Protein AF-A0A820XAY0-F1 (afdb_monomer)

Sequence (289 aa):
MLGITRYRLLPNTFCLFRRFTSSRSHTQLPGEDSNLRGDGAIRRTAPYGSTIEQTYAGVLSFLRRNYTRNLNRVDVAVTGIPLDLATTYRPGTRFGPKGIREASVQLSELKSYPGGIDLFDDLSVVDYGDCWFDMSQPKTIPGAIEDHAKKIIKRNAFLLSLGGDHYVTYPLLKAHAAVHGKPLSLIQFDAHCDTWPDAHPDSLNHGSMIYYAINEGLIDPETSIQVGIRTHNDNFMGVKILDADWIHRHKTQNIVDEIKNRVGDNPTYLTFDIDCLDPAFAPGTGTPV

Structure (mmCIF, N/CA/C/O backbone):
data_AF-A0A820XAY0-F1
#
_entry.id   AF-A0A820XAY0-F1
#
loop_
_atom_site.group_PDB
_atom_site.id
_atom_site.type_symbol
_atom_site.label_atom_id
_atom_site.label_alt_id
_atom_site.label_comp_id
_atom_site.label_asym_id
_atom_site.label_entity_id
_atom_site.label_seq_id
_atom_site.pdbx_PDB_ins_code
_atom_site.Cartn_x
_atom_site.Cartn_y
_atom_site.Cartn_z
_atom_site.occupancy
_atom_site.B_iso_or_equiv
_atom_site.auth_seq_id
_atom_site.auth_comp_id
_atom_site.auth_asym_id
_atom_site.auth_atom_id
_atom_site.pdbx_PDB_model_num
ATOM 1 N N . MET A 1 1 ? -33.941 6.619 -43.690 1.00 26.72 1 MET A N 1
ATOM 2 C CA . MET A 1 1 ? -34.302 5.204 -43.900 1.00 26.72 1 MET A CA 1
ATOM 3 C C . MET A 1 1 ? -33.107 4.380 -43.441 1.00 26.72 1 MET A C 1
ATOM 5 O O . MET A 1 1 ? -32.087 4.500 -44.091 1.00 26.72 1 MET A O 1
ATOM 9 N N . LEU A 1 2 ? -33.247 3.659 -42.311 1.00 23.88 2 LEU A N 1
ATOM 10 C CA . LEU A 1 2 ? -32.371 2.590 -41.768 1.00 23.88 2 LEU A CA 1
ATOM 11 C C . LEU A 1 2 ? -30.885 2.957 -41.491 1.00 23.88 2 LEU A C 1
ATOM 13 O O . LEU A 1 2 ? -30.216 3.536 -42.323 1.00 23.88 2 LEU A O 1
ATOM 17 N N . GLY A 1 3 ? -30.262 2.644 -40.356 1.00 21.97 3 GLY A N 1
ATOM 18 C CA . GLY A 1 3 ? -30.656 1.816 -39.229 1.00 21.97 3 GLY A CA 1
ATOM 19 C C . GLY A 1 3 ? -29.638 1.953 -38.089 1.00 21.97 3 GLY A C 1
ATOM 20 O O . GLY A 1 3 ? -28.479 2.304 -38.282 1.00 21.97 3 GLY A O 1
ATOM 21 N N . ILE A 1 4 ? -30.144 1.715 -36.887 1.00 27.08 4 ILE A N 1
ATOM 22 C CA . ILE A 1 4 ? -29.450 1.675 -35.604 1.00 27.08 4 ILE A CA 1
ATOM 23 C C . ILE A 1 4 ? -28.454 0.508 -35.580 1.00 27.08 4 ILE A C 1
ATOM 25 O O . ILE A 1 4 ? -28.860 -0.621 -35.840 1.00 27.08 4 ILE A O 1
ATOM 29 N N . THR A 1 5 ? -27.229 0.746 -35.100 1.00 22.94 5 THR A N 1
ATOM 30 C CA . THR A 1 5 ? -26.428 -0.305 -34.452 1.00 22.94 5 THR A CA 1
ATOM 31 C C . THR A 1 5 ? -26.076 0.153 -33.041 1.00 22.94 5 THR A C 1
ATOM 33 O O . THR A 1 5 ? -25.163 0.943 -32.817 1.00 22.94 5 THR A O 1
ATOM 36 N N . ARG A 1 6 ? -26.877 -0.322 -32.080 1.00 24.05 6 ARG A N 1
ATOM 37 C CA . ARG A 1 6 ? -26.593 -0.280 -30.643 1.00 24.05 6 ARG A CA 1
ATOM 38 C C . ARG A 1 6 ? -25.354 -1.131 -30.369 1.00 24.05 6 ARG A C 1
ATOM 40 O O . ARG A 1 6 ? -25.375 -2.315 -30.689 1.00 24.05 6 ARG A O 1
ATOM 47 N N . TYR A 1 7 ? -24.372 -0.585 -29.659 1.00 25.78 7 TYR A N 1
ATOM 48 C CA . TYR A 1 7 ? -23.470 -1.405 -28.853 1.00 25.78 7 TYR A CA 1
ATOM 49 C C . TYR A 1 7 ? -23.874 -1.285 -27.387 1.00 25.78 7 TYR A C 1
ATOM 51 O O . TYR A 1 7 ? -23.772 -0.238 -26.752 1.00 25.78 7 TYR A O 1
ATOM 59 N N . ARG A 1 8 ? -24.435 -2.393 -26.905 1.00 23.08 8 ARG A N 1
ATOM 60 C CA . ARG A 1 8 ? -24.826 -2.679 -25.531 1.00 23.08 8 ARG A CA 1
ATOM 61 C C . ARG A 1 8 ? -23.581 -3.239 -24.840 1.00 23.08 8 ARG A C 1
ATOM 63 O O . ARG A 1 8 ? -23.154 -4.333 -25.187 1.00 23.08 8 ARG A O 1
ATOM 70 N N . LEU A 1 9 ? -23.012 -2.501 -23.892 1.00 25.86 9 LEU A N 1
ATOM 71 C CA . LEU A 1 9 ? -22.109 -3.060 -22.884 1.00 25.86 9 LEU A CA 1
ATOM 72 C C . LEU A 1 9 ? -22.882 -3.149 -21.562 1.00 25.86 9 LEU A C 1
ATOM 74 O O . LEU A 1 9 ? -23.697 -2.286 -21.243 1.00 25.86 9 LEU A O 1
ATOM 78 N N . LEU A 1 10 ? -22.707 -4.285 -20.898 1.00 24.81 10 LEU A N 1
ATOM 79 C CA . LEU A 1 10 ? -23.521 -4.834 -19.816 1.00 24.81 10 LEU A CA 1
ATOM 80 C C . LEU A 1 10 ? -23.461 -3.993 -18.521 1.00 24.81 10 LEU A C 1
ATOM 82 O O . LEU A 1 10 ? -22.445 -3.350 -18.261 1.00 24.81 10 LEU A O 1
ATOM 86 N N . PRO A 1 11 ? -24.500 -4.044 -17.663 1.00 23.16 11 PRO A N 1
ATOM 87 C CA . PRO A 1 11 ? -24.393 -3.605 -16.277 1.00 23.16 11 PRO A CA 1
ATOM 88 C C . PRO A 1 11 ? -23.594 -4.677 -15.531 1.00 23.16 11 PRO A C 1
ATOM 90 O O . PRO A 1 11 ? -24.136 -5.748 -15.294 1.00 23.16 11 PRO A O 1
ATOM 93 N N . ASN A 1 12 ? -22.290 -4.452 -15.329 1.00 25.23 12 ASN A N 1
ATOM 94 C CA . ASN A 1 12 ? -21.377 -5.128 -14.384 1.00 25.23 12 ASN A CA 1
ATOM 95 C C . ASN A 1 12 ? -19.933 -5.011 -14.899 1.00 25.23 12 ASN A C 1
ATOM 97 O O . ASN A 1 12 ? -19.358 -5.957 -15.436 1.00 25.23 12 ASN A O 1
ATOM 101 N N . THR A 1 13 ? -19.316 -3.838 -14.756 1.00 23.02 13 THR A N 1
ATOM 102 C CA . THR A 1 13 ? -17.852 -3.700 -14.833 1.00 23.02 13 THR A CA 1
ATOM 103 C C . THR A 1 13 ? -17.443 -2.467 -14.036 1.00 23.02 13 THR A C 1
ATOM 105 O O . THR A 1 13 ? -17.321 -1.371 -14.567 1.00 23.02 13 THR A O 1
ATOM 108 N N . PHE A 1 14 ? -17.277 -2.646 -12.728 1.00 27.53 14 PHE A N 1
ATOM 109 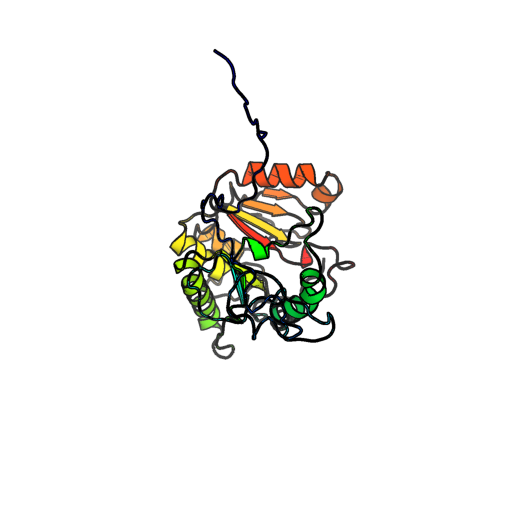C CA . PHE A 1 14 ? -16.545 -1.697 -11.899 1.00 27.53 14 PHE A CA 1
ATOM 110 C C . PHE A 1 14 ? -15.118 -2.211 -11.778 1.00 27.53 14 PHE A C 1
ATOM 112 O O . PHE A 1 14 ? -14.834 -3.150 -11.036 1.00 27.53 14 PHE A O 1
ATOM 119 N N . CYS A 1 15 ? -14.260 -1.627 -12.603 1.00 24.47 15 CYS A N 1
ATOM 120 C CA . CYS A 1 15 ? -12.837 -1.530 -12.370 1.00 24.47 15 CYS A CA 1
ATOM 121 C C . CYS A 1 15 ? -12.653 -0.063 -11.992 1.00 24.47 15 CYS A C 1
ATOM 123 O O . CYS A 1 15 ? -12.856 0.802 -12.842 1.00 24.47 15 CYS A O 1
ATOM 125 N N . LEU A 1 16 ? -12.377 0.235 -10.722 1.00 27.77 16 LEU A N 1
ATOM 126 C CA . LEU A 1 16 ? -12.161 1.604 -10.252 1.00 27.77 16 LEU A CA 1
ATOM 127 C C . LEU A 1 16 ? -10.746 2.069 -10.640 1.00 27.77 16 LEU A C 1
ATOM 129 O O . LEU A 1 16 ? -9.994 2.601 -9.839 1.00 27.77 16 LEU A O 1
ATOM 133 N N . PHE A 1 17 ? -10.388 1.892 -11.910 1.00 30.05 17 PHE A N 1
ATOM 134 C CA . PHE A 1 17 ? -9.690 2.962 -12.588 1.00 30.05 17 PHE A CA 1
ATOM 135 C C . PHE A 1 17 ? -10.758 4.018 -12.822 1.00 30.05 17 PHE A C 1
ATOM 137 O O . PHE A 1 17 ? -11.822 3.718 -13.369 1.00 30.05 17 PHE A O 1
ATOM 144 N N . ARG A 1 18 ? -10.495 5.269 -12.432 1.00 31.92 18 ARG A N 1
ATOM 145 C CA . ARG A 1 18 ? -11.133 6.416 -13.085 1.00 31.92 18 ARG A CA 1
ATOM 146 C C . ARG A 1 18 ? -11.258 6.036 -14.554 1.00 31.92 18 ARG A C 1
ATOM 148 O O . ARG A 1 18 ? -10.234 5.698 -15.142 1.00 31.92 18 ARG A O 1
ATOM 155 N N . ARG A 1 19 ? -12.478 5.976 -15.103 1.00 31.34 19 ARG A N 1
ATOM 156 C CA . ARG A 1 19 ? -12.689 5.705 -16.528 1.00 31.34 19 ARG A CA 1
ATOM 157 C C . ARG A 1 19 ? -11.689 6.614 -17.237 1.00 31.34 19 ARG A C 1
ATOM 159 O O . ARG A 1 19 ? -11.869 7.832 -17.224 1.00 31.34 19 ARG A O 1
ATOM 166 N N . PHE A 1 20 ? -10.601 6.059 -17.771 1.00 36.59 20 PHE A N 1
ATOM 167 C CA . PHE A 1 20 ? -9.666 6.794 -18.608 1.00 36.59 20 PHE A CA 1
ATOM 168 C C . PHE A 1 20 ? -10.393 6.986 -19.945 1.00 36.59 20 PHE A C 1
ATOM 170 O O . PHE A 1 20 ? -9.950 6.565 -21.000 1.00 36.59 20 PHE A O 1
ATOM 177 N N . THR A 1 21 ? -11.567 7.630 -19.925 1.00 32.25 21 THR A N 1
ATOM 178 C CA . THR A 1 21 ? -12.196 8.240 -21.093 1.00 32.25 21 THR A CA 1
ATOM 179 C C . THR A 1 21 ? -11.473 9.550 -21.348 1.00 32.25 21 THR A C 1
ATOM 181 O O . THR A 1 21 ? -12.043 10.636 -21.321 1.00 32.25 21 THR A O 1
ATOM 184 N N . SER A 1 22 ? -10.167 9.443 -21.516 1.00 34.12 22 SER A N 1
ATOM 185 C CA . SER A 1 22 ? -9.381 10.431 -22.201 1.00 34.12 22 SER A CA 1
ATOM 186 C C . SER A 1 22 ? -9.255 9.864 -23.602 1.00 34.12 22 SER A C 1
ATOM 188 O O . SER A 1 22 ? -8.532 8.902 -23.826 1.00 34.12 22 SER A O 1
ATOM 190 N N . SER A 1 23 ? -9.966 10.468 -24.546 1.00 34.25 23 SER A N 1
ATOM 191 C CA . SER A 1 23 ? -9.786 10.316 -25.991 1.00 34.25 23 SER A CA 1
ATOM 192 C C . SER A 1 23 ? -8.393 10.764 -26.470 1.00 34.25 23 SER A C 1
ATOM 194 O O . SER A 1 23 ? -8.246 11.288 -27.573 1.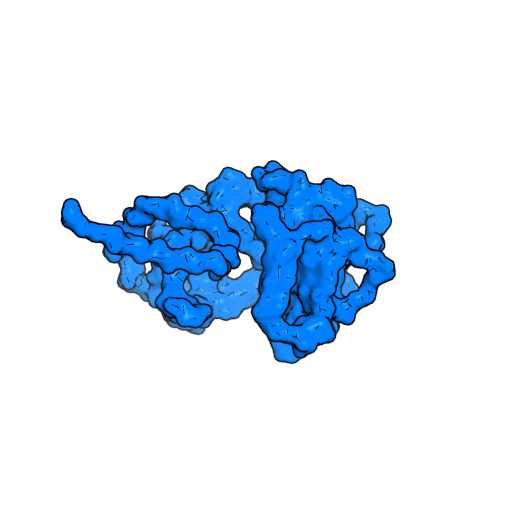00 34.25 23 SER A O 1
ATOM 196 N N . ARG A 1 24 ? -7.349 10.604 -25.652 1.00 42.69 24 ARG A N 1
ATOM 197 C CA . ARG A 1 24 ? -5.973 10.822 -26.069 1.00 42.69 24 ARG A CA 1
ATOM 198 C C . ARG A 1 24 ? -5.547 9.582 -26.825 1.00 42.69 24 ARG A C 1
ATOM 200 O O . ARG A 1 24 ? -5.077 8.617 -26.240 1.00 42.69 24 ARG A O 1
ATOM 207 N N . SER A 1 25 ? -5.712 9.634 -28.140 1.00 37.25 25 SER A N 1
ATOM 208 C CA . SER A 1 25 ? -4.929 8.821 -29.057 1.00 37.25 25 SER A CA 1
ATOM 209 C C . SER A 1 25 ? -3.450 9.173 -28.855 1.00 37.25 25 SER A C 1
ATOM 211 O O . SER A 1 25 ? -2.888 10.012 -29.560 1.00 37.25 25 SER A O 1
ATOM 213 N N . HIS A 1 26 ? -2.813 8.577 -27.853 1.00 46.09 26 HIS A N 1
ATOM 214 C CA . HIS A 1 26 ? -1.364 8.518 -27.768 1.00 46.09 26 HIS A CA 1
ATOM 215 C C . HIS A 1 26 ? -0.903 7.304 -28.568 1.00 46.09 26 HIS A C 1
ATOM 217 O O . HIS A 1 26 ? -0.268 6.398 -28.055 1.00 46.09 26 HIS A O 1
ATOM 223 N N . THR A 1 27 ? -1.204 7.302 -29.870 1.00 39.50 27 THR A N 1
ATOM 224 C CA . THR A 1 27 ? -0.407 6.533 -30.823 1.00 39.50 27 THR A CA 1
ATOM 225 C C . THR A 1 27 ? 0.969 7.181 -30.848 1.00 39.50 27 THR A C 1
ATOM 227 O O . THR A 1 27 ? 1.240 8.071 -31.658 1.00 39.50 27 THR A O 1
ATOM 230 N N . GLN A 1 28 ? 1.820 6.806 -29.894 1.00 45.88 28 GLN A N 1
ATOM 231 C CA . GLN A 1 28 ? 3.242 7.035 -30.025 1.00 45.88 28 GLN A CA 1
ATOM 232 C C . GLN A 1 28 ? 3.661 6.191 -31.231 1.00 45.88 28 GLN A C 1
ATOM 234 O O . GLN A 1 28 ? 3.564 4.965 -31.217 1.00 45.88 28 GLN A O 1
ATOM 239 N N . LEU A 1 29 ? 4.030 6.866 -32.323 1.00 43.09 29 LEU A N 1
ATOM 240 C CA . LEU A 1 29 ? 4.769 6.249 -33.424 1.00 43.09 29 LEU A CA 1
ATOM 241 C C . LEU A 1 29 ? 5.900 5.415 -32.801 1.00 43.09 29 LEU A C 1
ATOM 243 O O . LEU A 1 29 ? 6.458 5.898 -31.813 1.00 43.09 29 LEU A O 1
ATOM 247 N N . PRO A 1 30 ? 6.218 4.208 -33.309 1.00 44.19 30 PRO A N 1
ATOM 248 C CA . PRO A 1 30 ? 7.192 3.316 -32.680 1.00 44.19 30 PRO A CA 1
ATOM 249 C C . PRO A 1 30 ? 8.479 4.095 -32.400 1.00 44.19 30 PRO A C 1
ATOM 251 O O . PRO A 1 30 ? 9.206 4.469 -33.318 1.00 44.19 30 PRO A O 1
ATOM 254 N N . GLY A 1 31 ? 8.667 4.454 -31.128 1.00 54.59 31 GLY A N 1
ATOM 255 C CA . GLY A 1 31 ? 9.689 5.401 -30.708 1.00 54.59 31 GLY A CA 1
ATOM 256 C C . GLY A 1 31 ? 11.075 4.773 -30.760 1.00 54.59 31 GLY A C 1
ATOM 257 O O . GLY A 1 31 ? 11.214 3.551 -30.883 1.00 54.59 31 GLY A O 1
ATOM 258 N N . GLU A 1 32 ? 12.098 5.614 -30.602 1.00 59.62 32 GLU A N 1
ATOM 259 C CA . GLU A 1 32 ? 13.514 5.226 -30.470 1.00 59.62 32 GLU A CA 1
ATOM 260 C C . GLU A 1 32 ? 13.739 4.099 -29.439 1.00 59.62 32 GLU A C 1
ATOM 262 O O . GLU A 1 32 ? 14.678 3.313 -29.566 1.00 59.62 32 GLU A O 1
ATOM 267 N N . ASP A 1 33 ? 12.823 3.956 -28.476 1.00 74.69 33 ASP A N 1
ATOM 268 C CA . ASP A 1 33 ? 12.872 2.966 -27.403 1.00 74.69 33 ASP A CA 1
ATOM 269 C C . ASP A 1 33 ? 12.517 1.526 -27.845 1.00 74.69 33 ASP A C 1
ATOM 271 O O . ASP A 1 33 ? 12.860 0.570 -27.150 1.00 74.69 33 ASP A O 1
ATOM 275 N N . SER A 1 34 ? 11.880 1.333 -29.008 1.00 67.38 34 SER A N 1
ATOM 276 C CA . SER A 1 34 ? 11.377 0.020 -29.474 1.00 67.38 34 SER A CA 1
ATOM 277 C C . SER A 1 34 ? 12.463 -1.045 -29.690 1.00 67.38 34 SER A C 1
ATOM 279 O O . SER A 1 34 ? 12.183 -2.241 -29.630 1.00 67.38 34 SER A O 1
ATOM 281 N N . ASN A 1 35 ? 13.713 -0.621 -29.897 1.00 81.19 35 ASN A N 1
ATOM 282 C CA . ASN A 1 35 ? 14.867 -1.507 -30.065 1.00 81.19 35 ASN A CA 1
ATOM 283 C C . ASN A 1 35 ? 15.741 -1.619 -28.806 1.00 81.19 35 ASN A C 1
ATOM 285 O O . ASN A 1 35 ? 16.784 -2.280 -28.845 1.00 81.19 35 ASN A O 1
ATOM 289 N N . LEU A 1 36 ? 15.357 -0.982 -27.692 1.00 91.81 36 LEU A N 1
ATOM 290 C CA . LEU A 1 36 ? 16.121 -1.069 -26.452 1.00 91.81 36 LEU A CA 1
ATOM 291 C C . LEU A 1 36 ? 16.076 -2.496 -25.902 1.00 91.81 36 LEU A C 1
ATOM 293 O O . LEU A 1 36 ? 15.018 -3.078 -25.659 1.00 91.81 36 LEU A O 1
ATOM 297 N N . ARG A 1 37 ? 17.274 -3.043 -25.695 1.00 94.81 37 ARG A N 1
ATOM 298 C CA . ARG A 1 37 ? 17.510 -4.328 -25.040 1.00 94.81 37 ARG A CA 1
ATOM 299 C C . ARG A 1 37 ? 18.335 -4.083 -23.788 1.00 94.81 37 ARG A C 1
ATOM 301 O O . ARG A 1 37 ? 19.445 -3.556 -23.907 1.00 94.81 37 ARG A O 1
ATOM 308 N N . GLY A 1 38 ? 17.803 -4.471 -22.636 1.00 96.56 38 GLY A N 1
ATOM 309 C CA . GLY A 1 38 ? 18.428 -4.284 -21.331 1.00 96.56 38 GLY A CA 1
ATOM 310 C C . GLY A 1 38 ? 18.223 -2.883 -20.746 1.00 96.56 38 GLY A C 1
ATOM 311 O O . GLY A 1 38 ? 18.324 -1.884 -21.460 1.00 96.56 38 GLY A O 1
ATOM 312 N N . ASP A 1 39 ? 18.019 -2.805 -19.436 1.00 97.69 39 ASP A N 1
ATOM 313 C CA . ASP A 1 39 ? 18.054 -1.575 -18.630 1.00 97.69 39 ASP A CA 1
ATOM 314 C C . ASP A 1 39 ? 17.062 -0.478 -19.063 1.00 97.69 39 ASP A C 1
ATOM 316 O O . ASP A 1 39 ? 17.319 0.723 -18.925 1.00 97.69 39 ASP A O 1
ATOM 320 N N . GLY A 1 40 ? 15.890 -0.868 -19.561 1.00 97.00 40 GLY A N 1
ATOM 321 C CA . GLY A 1 40 ? 14.844 0.047 -20.013 1.00 97.00 40 GLY A CA 1
ATOM 322 C C . GLY A 1 40 ? 14.379 1.023 -18.932 1.00 97.00 40 GLY A C 1
ATOM 323 O O . GLY A 1 40 ? 14.076 2.174 -19.237 1.00 97.00 40 GLY A O 1
ATOM 324 N N . ALA A 1 41 ? 14.419 0.615 -17.661 1.00 97.62 41 ALA A N 1
ATOM 325 C CA . ALA A 1 41 ? 14.055 1.450 -16.515 1.00 97.62 41 ALA A CA 1
ATOM 326 C C . ALA A 1 41 ? 14.856 2.764 -16.401 1.00 97.62 41 ALA A C 1
ATOM 328 O O . ALA A 1 41 ? 14.366 3.723 -15.808 1.00 97.62 41 ALA A O 1
ATOM 329 N N . ILE A 1 42 ? 16.072 2.820 -16.949 1.00 97.50 42 ILE A N 1
ATOM 330 C CA . ILE A 1 42 ? 16.926 4.022 -16.928 1.00 97.50 42 ILE A CA 1
ATOM 331 C C . ILE A 1 42 ? 17.258 4.550 -18.329 1.00 97.50 42 ILE A C 1
ATOM 333 O O . ILE A 1 42 ? 17.881 5.601 -18.450 1.00 97.50 42 ILE A O 1
ATOM 337 N N . ARG A 1 43 ? 16.867 3.823 -19.383 1.00 96.12 43 ARG A N 1
ATOM 338 C CA . ARG A 1 43 ? 17.178 4.163 -20.781 1.00 96.12 43 ARG A CA 1
ATOM 339 C C . ARG A 1 43 ? 15.981 4.680 -21.564 1.00 96.12 43 ARG A C 1
ATOM 341 O O . ARG A 1 43 ? 16.188 5.464 -22.483 1.00 96.12 43 ARG A O 1
ATOM 348 N N . ARG A 1 44 ? 14.758 4.254 -21.227 1.00 94.00 44 ARG A N 1
ATOM 349 C CA . ARG A 1 44 ? 13.559 4.732 -21.921 1.00 94.00 44 ARG A CA 1
ATOM 350 C C . ARG A 1 44 ? 13.360 6.221 -21.690 1.00 94.00 44 ARG A C 1
ATOM 352 O O . ARG A 1 44 ? 13.471 6.720 -20.568 1.00 94.00 44 ARG A O 1
ATOM 359 N N . THR A 1 45 ? 12.998 6.913 -22.757 1.00 90.38 45 THR A N 1
ATOM 360 C CA . THR A 1 45 ? 12.758 8.359 -22.750 1.00 90.38 45 THR A CA 1
ATOM 361 C C . THR A 1 45 ? 11.310 8.696 -22.401 1.00 90.38 45 THR A C 1
ATOM 363 O O . THR A 1 45 ? 11.039 9.762 -21.845 1.00 90.38 45 THR A O 1
ATOM 366 N N . ALA A 1 46 ? 10.381 7.773 -22.667 1.00 87.19 46 ALA A N 1
ATOM 367 C CA . ALA A 1 46 ? 8.964 7.913 -22.354 1.00 87.19 46 ALA A CA 1
ATOM 368 C C . ALA A 1 46 ? 8.525 6.973 -21.213 1.00 87.19 46 ALA A C 1
ATOM 370 O O . ALA A 1 46 ? 9.120 5.909 -21.023 1.00 87.19 46 ALA A O 1
ATOM 371 N N . PRO A 1 47 ? 7.475 7.336 -20.450 1.00 86.94 47 PRO A N 1
ATOM 372 C CA . PRO A 1 47 ? 6.942 6.505 -19.372 1.00 86.94 47 PRO A CA 1
ATOM 373 C C . PRO A 1 47 ? 5.911 5.465 -19.851 1.00 86.94 47 PRO A C 1
ATOM 375 O O . PRO A 1 47 ? 5.317 4.792 -19.009 1.00 86.94 47 PRO A O 1
ATOM 378 N N . TYR A 1 48 ? 5.709 5.328 -21.165 1.00 91.56 48 TYR A N 1
ATOM 379 C CA . TYR A 1 48 ? 4.847 4.331 -21.815 1.00 91.56 48 TYR A CA 1
ATOM 380 C C . TYR A 1 48 ? 5.680 3.195 -22.423 1.00 91.56 48 TYR A C 1
ATOM 382 O O . TYR A 1 48 ? 6.896 3.325 -22.586 1.00 91.56 48 TYR A O 1
ATOM 390 N N . GLY A 1 49 ? 5.012 2.094 -22.755 1.00 90.88 49 GLY A N 1
ATOM 391 C CA . GLY A 1 49 ? 5.568 0.924 -23.424 1.00 90.88 49 GLY A CA 1
ATOM 392 C C . GLY A 1 49 ? 6.500 0.082 -22.554 1.00 90.88 49 GLY A C 1
ATOM 393 O O . GLY A 1 49 ? 6.887 0.462 -21.440 1.00 90.88 49 GLY A O 1
ATOM 394 N N . SER A 1 50 ? 6.872 -1.070 -23.099 1.00 92.44 50 SER A N 1
ATOM 395 C CA . SER A 1 50 ? 7.765 -2.062 -22.494 1.00 92.44 50 SER A CA 1
ATOM 396 C C . SER A 1 50 ? 9.018 -2.259 -23.348 1.00 92.44 50 SER A C 1
ATOM 398 O O . SER A 1 50 ? 9.049 -1.915 -24.528 1.00 92.44 50 SER A O 1
ATOM 400 N N . THR A 1 51 ? 10.074 -2.813 -22.754 1.00 93.06 51 THR A N 1
ATOM 401 C CA . THR A 1 51 ? 11.348 -3.098 -23.436 1.00 93.06 51 THR A CA 1
ATOM 402 C C . THR A 1 51 ? 11.805 -4.513 -23.151 1.00 93.06 51 THR A C 1
ATOM 404 O O . THR A 1 51 ? 11.439 -5.097 -22.135 1.00 93.06 51 THR A O 1
ATOM 407 N N . ILE A 1 52 ? 12.645 -5.048 -24.035 1.00 93.81 52 ILE A N 1
ATOM 408 C CA . ILE A 1 52 ? 13.192 -6.394 -23.879 1.00 93.81 52 ILE A CA 1
ATOM 409 C C . ILE A 1 52 ? 14.238 -6.379 -22.763 1.00 93.81 52 ILE A C 1
ATOM 411 O O . ILE A 1 52 ? 15.222 -5.643 -22.837 1.00 93.81 52 ILE A O 1
ATOM 415 N N . GLU A 1 53 ? 14.061 -7.245 -21.774 1.00 96.44 53 GLU A N 1
ATOM 416 C CA . GLU A 1 53 ? 15.004 -7.482 -20.683 1.00 96.44 53 GLU A CA 1
ATOM 417 C C . GLU A 1 53 ? 15.382 -8.963 -20.656 1.00 96.44 53 GLU A C 1
ATOM 419 O O . GLU A 1 53 ? 14.565 -9.825 -20.970 1.00 96.44 53 GLU A O 1
ATOM 424 N N . GLN A 1 54 ? 16.611 -9.273 -20.245 1.00 97.69 54 GLN A N 1
ATOM 425 C CA . GLN A 1 54 ? 16.892 -10.620 -19.752 1.00 97.69 54 GLN A CA 1
ATOM 426 C C . GLN A 1 54 ? 16.305 -10.715 -18.346 1.00 97.69 54 GLN A C 1
ATOM 428 O O . GLN A 1 54 ? 16.693 -9.937 -17.475 1.00 97.69 54 GLN A O 1
ATOM 433 N N . THR A 1 55 ? 15.385 -11.652 -18.112 1.00 97.94 55 THR A N 1
ATOM 434 C CA . THR A 1 55 ? 14.587 -11.710 -16.873 1.00 97.94 55 THR A CA 1
ATOM 435 C C . THR A 1 55 ? 15.451 -11.758 -15.605 1.00 97.94 55 THR A C 1
ATOM 437 O O . THR A 1 55 ? 15.091 -11.168 -14.590 1.00 97.94 55 THR A O 1
ATOM 440 N N . TYR A 1 56 ? 16.634 -12.376 -15.682 1.00 97.12 56 TYR A N 1
ATOM 441 C CA . TYR A 1 56 ? 17.607 -12.516 -14.591 1.00 97.12 56 TYR A CA 1
ATOM 442 C C . TYR A 1 56 ? 18.593 -11.338 -14.433 1.00 97.12 56 TYR A C 1
ATOM 444 O O . TYR A 1 56 ? 19.473 -11.396 -13.576 1.00 97.12 56 TYR A O 1
ATOM 452 N N . ALA A 1 57 ? 18.511 -10.299 -15.268 1.00 97.88 57 ALA A N 1
ATOM 453 C CA . ALA A 1 57 ? 19.429 -9.158 -15.267 1.00 97.88 57 ALA A CA 1
ATOM 454 C C . ALA A 1 57 ? 18.665 -7.821 -15.335 1.00 97.88 57 ALA A C 1
ATOM 456 O O . ALA A 1 57 ? 17.462 -7.757 -15.071 1.00 97.88 57 ALA A O 1
ATOM 457 N N . GLY A 1 58 ? 19.383 -6.747 -15.666 1.00 98.06 58 GLY A N 1
ATOM 458 C CA . GLY A 1 58 ? 18.833 -5.411 -15.873 1.00 98.06 58 GLY A CA 1
ATOM 459 C C . GLY A 1 58 ? 18.474 -4.665 -14.583 1.00 98.06 58 GLY A C 1
ATOM 460 O O . GLY A 1 58 ? 18.351 -5.259 -13.510 1.00 98.06 58 GLY A O 1
ATOM 461 N N . VAL A 1 59 ? 18.266 -3.352 -14.680 1.00 98.50 59 VAL A N 1
ATOM 462 C CA . VAL A 1 59 ? 17.844 -2.512 -13.544 1.00 98.50 59 VAL A CA 1
ATOM 463 C C . VAL A 1 59 ? 16.498 -2.963 -12.951 1.00 98.50 59 VAL A C 1
ATOM 465 O O . VAL A 1 59 ? 15.514 -3.172 -13.662 1.00 98.50 59 VAL A O 1
ATOM 468 N N . LEU A 1 60 ? 16.448 -3.074 -11.620 1.00 98.50 60 LEU A N 1
ATOM 469 C CA . LEU A 1 60 ? 15.316 -3.604 -10.849 1.00 98.50 60 LEU A CA 1
ATOM 470 C C . LEU A 1 60 ? 14.431 -2.477 -10.296 1.00 98.50 60 LEU A C 1
ATOM 472 O O . LEU A 1 60 ? 14.394 -2.221 -9.093 1.00 98.50 60 LEU A O 1
ATOM 476 N N . SER A 1 61 ? 13.739 -1.767 -11.184 1.00 98.75 61 SER A N 1
ATOM 477 C CA . SER A 1 61 ? 12.530 -1.022 -10.811 1.00 98.75 61 SER A CA 1
ATOM 478 C C . SER A 1 61 ? 11.306 -1.935 -10.847 1.00 98.75 61 SER A C 1
ATOM 480 O O . SER A 1 61 ? 11.320 -2.992 -11.488 1.00 98.75 61 SER A O 1
ATOM 482 N N . PHE A 1 62 ? 10.227 -1.523 -10.185 1.00 98.69 62 PHE A N 1
ATOM 483 C CA . PHE A 1 62 ? 8.959 -2.242 -10.210 1.00 98.69 62 PHE A CA 1
ATOM 484 C C . PHE A 1 62 ? 8.470 -2.411 -11.651 1.00 98.69 62 PHE A C 1
ATOM 486 O O . PHE A 1 62 ? 8.331 -1.424 -12.376 1.00 98.69 62 PHE A O 1
ATOM 493 N N . LEU A 1 63 ? 8.251 -3.659 -12.079 1.00 97.94 63 LEU A N 1
ATOM 494 C CA . LEU A 1 63 ? 7.854 -4.028 -13.446 1.00 97.94 63 LEU A CA 1
ATOM 495 C C . LEU A 1 63 ? 8.707 -3.353 -14.537 1.00 97.94 63 LEU A C 1
ATOM 497 O O . LEU A 1 63 ? 8.209 -3.030 -15.614 1.00 97.94 63 LEU A O 1
ATOM 501 N N . ARG A 1 64 ? 9.993 -3.095 -14.249 1.00 97.94 64 ARG A N 1
ATOM 502 C CA . ARG A 1 64 ? 10.945 -2.430 -15.159 1.00 97.94 64 ARG A CA 1
ATOM 503 C C . ARG A 1 64 ? 10.507 -1.031 -15.601 1.00 97.94 64 ARG A C 1
ATOM 505 O O . ARG A 1 64 ? 10.981 -0.540 -16.630 1.00 97.94 64 ARG A O 1
ATOM 512 N N . ARG A 1 65 ? 9.611 -0.366 -14.858 1.00 97.94 65 ARG A N 1
ATOM 513 C CA . ARG A 1 65 ? 9.142 1.001 -15.146 1.00 97.94 65 ARG A CA 1
ATOM 514 C C . ARG A 1 65 ? 10.254 2.034 -15.001 1.00 97.94 65 ARG A C 1
ATOM 516 O O . ARG A 1 65 ? 11.273 1.771 -14.370 1.00 97.94 65 ARG A O 1
ATOM 523 N N . ASN A 1 66 ? 10.085 3.207 -15.608 1.00 97.94 66 ASN A N 1
ATOM 524 C CA . ASN A 1 66 ? 11.132 4.229 -15.578 1.00 97.94 66 ASN A CA 1
ATOM 525 C C . ASN A 1 66 ? 11.387 4.666 -14.130 1.00 97.94 66 ASN A C 1
ATOM 527 O O . ASN A 1 66 ? 10.438 5.033 -13.434 1.00 97.94 66 ASN A O 1
ATOM 531 N N . TYR A 1 67 ? 12.650 4.677 -13.702 1.00 98.44 67 TYR A N 1
ATOM 532 C CA . TYR A 1 67 ? 13.039 5.317 -12.450 1.00 98.44 67 TYR A CA 1
ATOM 533 C C . TYR A 1 67 ? 13.026 6.830 -12.643 1.00 98.44 67 TYR A C 1
ATOM 535 O O . TYR A 1 67 ? 13.860 7.383 -13.360 1.00 98.44 67 TYR A O 1
ATOM 543 N N . THR A 1 68 ? 12.078 7.525 -12.017 1.00 97.62 68 THR A N 1
ATOM 544 C CA . THR A 1 68 ? 12.016 8.987 -12.108 1.00 97.62 68 THR A CA 1
ATOM 545 C C . THR A 1 68 ? 11.209 9.607 -10.976 1.00 97.62 68 THR A C 1
ATOM 547 O O . THR A 1 68 ? 10.194 9.075 -10.536 1.00 97.62 68 THR A O 1
ATOM 550 N N . ARG A 1 69 ? 11.642 10.792 -10.530 1.00 97.19 69 ARG A N 1
ATOM 551 C CA . ARG A 1 69 ? 10.873 11.654 -9.616 1.00 97.19 69 ARG A CA 1
ATOM 552 C C . ARG A 1 69 ? 9.999 12.670 -10.369 1.00 97.19 69 ARG A C 1
ATOM 554 O O . ARG A 1 69 ? 9.326 13.492 -9.750 1.00 97.19 69 ARG A O 1
ATOM 561 N N . ASN A 1 70 ? 10.022 12.658 -11.701 1.00 94.88 70 ASN A N 1
ATOM 562 C CA . ASN A 1 70 ? 9.191 13.531 -12.519 1.00 94.88 70 ASN A CA 1
ATOM 563 C C . ASN A 1 70 ? 7.806 12.905 -12.718 1.00 94.88 70 ASN A C 1
ATOM 565 O O . ASN A 1 70 ? 7.679 11.858 -13.343 1.00 94.88 70 ASN A O 1
ATOM 569 N N . LEU A 1 71 ? 6.774 13.580 -12.212 1.00 93.94 71 LEU A N 1
ATOM 570 C CA . LEU A 1 71 ? 5.379 13.133 -12.278 1.00 93.94 71 LEU A CA 1
ATOM 571 C C . LEU A 1 71 ? 4.569 13.829 -13.383 1.00 93.94 71 LEU A C 1
ATOM 573 O O . LEU A 1 71 ? 3.340 13.769 -13.398 1.00 93.94 71 LEU A O 1
ATOM 577 N N . ASN A 1 72 ? 5.224 14.533 -14.308 1.00 89.81 72 ASN A N 1
ATOM 578 C CA . ASN A 1 72 ? 4.530 15.185 -15.412 1.00 89.81 72 ASN A CA 1
ATOM 579 C C . ASN A 1 72 ? 3.908 14.137 -16.343 1.00 89.81 72 ASN A C 1
ATOM 581 O O . ASN A 1 72 ? 4.628 13.379 -16.985 1.00 89.81 72 ASN A O 1
ATOM 585 N N . ARG A 1 73 ? 2.572 14.166 -16.469 1.00 85.00 73 ARG A N 1
ATOM 586 C CA . ARG A 1 73 ? 1.787 13.234 -17.305 1.00 85.00 73 ARG A CA 1
ATOM 587 C C . ARG A 1 73 ? 1.959 11.759 -16.905 1.00 85.00 73 ARG A C 1
ATOM 589 O O . ARG A 1 73 ? 1.913 10.896 -17.772 1.00 85.00 73 ARG A O 1
ATOM 596 N N . VAL A 1 74 ? 2.151 11.505 -15.611 1.00 94.25 74 VAL A N 1
ATOM 597 C CA . VAL A 1 74 ? 2.207 10.161 -15.030 1.00 94.25 74 VAL A CA 1
ATOM 598 C C . VAL A 1 74 ? 0.839 9.780 -14.478 1.00 94.25 74 VAL A C 1
ATOM 600 O O . VAL A 1 74 ? 0.255 10.544 -13.711 1.00 94.25 74 VAL A O 1
ATOM 603 N N . ASP A 1 75 ? 0.354 8.597 -14.847 1.00 96.81 75 ASP A N 1
ATOM 604 C CA . ASP A 1 75 ? -0.922 8.062 -14.373 1.00 96.81 75 ASP A CA 1
ATOM 605 C C . ASP A 1 75 ? -0.761 7.329 -13.042 1.00 96.81 75 ASP A C 1
ATOM 607 O O . ASP A 1 75 ? -1.608 7.472 -12.163 1.00 96.81 75 ASP A O 1
ATOM 611 N N . VAL A 1 76 ? 0.333 6.576 -12.874 1.00 98.25 76 VAL A N 1
ATOM 612 C CA . VAL A 1 76 ? 0.630 5.808 -11.658 1.00 98.25 76 VAL A CA 1
ATOM 613 C C . VAL A 1 76 ? 2.077 6.020 -11.226 1.00 98.25 76 VAL A C 1
ATOM 615 O O . VAL A 1 76 ? 3.011 5.846 -12.011 1.00 98.25 76 VAL A O 1
ATOM 618 N N . ALA A 1 77 ? 2.268 6.346 -9.952 1.00 98.50 77 ALA A N 1
ATOM 619 C CA . ALA A 1 77 ? 3.576 6.392 -9.319 1.00 98.50 77 ALA A CA 1
ATOM 620 C C . ALA A 1 77 ? 3.689 5.263 -8.295 1.00 98.50 77 ALA A C 1
ATOM 622 O O . ALA A 1 77 ? 2.922 5.206 -7.330 1.00 98.50 77 ALA A O 1
ATOM 623 N N . VAL A 1 78 ? 4.661 4.380 -8.511 1.00 98.88 78 VAL A N 1
ATOM 624 C CA . VAL A 1 78 ? 4.999 3.300 -7.584 1.00 98.88 78 VAL A CA 1
ATOM 625 C C . VAL A 1 78 ? 6.072 3.789 -6.626 1.00 98.88 78 VAL A C 1
ATOM 627 O O . VAL A 1 78 ? 7.062 4.357 -7.075 1.00 98.88 78 VAL A O 1
ATOM 630 N N . THR A 1 79 ? 5.913 3.598 -5.321 1.00 98.88 79 THR A N 1
ATOM 631 C CA . THR A 1 79 ? 6.928 4.013 -4.340 1.00 98.88 79 THR A CA 1
ATOM 632 C C . THR A 1 79 ? 7.061 3.005 -3.211 1.00 98.88 79 THR A C 1
ATOM 634 O O . THR A 1 79 ? 6.063 2.479 -2.742 1.00 98.88 79 THR A O 1
ATOM 637 N N . GLY A 1 80 ? 8.275 2.763 -2.721 1.00 98.94 80 GLY A N 1
ATOM 638 C CA . GLY A 1 80 ? 8.486 1.972 -1.505 1.00 98.94 80 GLY A CA 1
ATOM 639 C C . GLY A 1 80 ? 8.400 2.811 -0.231 1.00 98.94 80 GLY A C 1
ATOM 640 O O . GLY A 1 80 ? 8.852 3.957 -0.228 1.00 98.94 80 GLY A O 1
ATOM 641 N N . ILE A 1 81 ? 7.866 2.242 0.853 1.00 98.81 81 ILE A N 1
ATOM 642 C CA . ILE A 1 81 ? 7.877 2.827 2.205 1.00 98.81 81 ILE A CA 1
ATOM 643 C C . ILE A 1 81 ? 8.590 1.851 3.165 1.00 98.81 81 ILE A C 1
ATOM 645 O O . ILE A 1 81 ? 7.927 1.070 3.832 1.00 98.81 81 ILE A O 1
ATOM 649 N N . PRO A 1 82 ? 9.934 1.833 3.232 1.00 98.69 82 PRO A N 1
ATOM 650 C CA . PRO A 1 82 ? 10.706 0.763 3.882 1.00 98.69 82 PRO A CA 1
ATOM 651 C C . PRO A 1 82 ? 10.721 0.848 5.426 1.00 98.69 82 PRO A C 1
ATOM 653 O O . PRO A 1 82 ? 11.762 1.097 6.034 1.00 98.69 82 PRO A O 1
ATOM 656 N N . LEU A 1 83 ? 9.566 0.663 6.071 1.00 98.75 83 LEU A N 1
ATOM 657 C CA . LEU A 1 83 ? 9.369 0.735 7.526 1.00 98.75 83 LEU A CA 1
ATOM 658 C C . LEU A 1 83 ? 9.197 -0.661 8.148 1.00 98.75 83 LEU A C 1
ATOM 660 O O . LEU A 1 83 ? 8.521 -1.501 7.576 1.00 98.75 83 LEU A O 1
ATOM 664 N N . ASP A 1 84 ? 9.773 -0.915 9.322 1.00 98.50 84 ASP A N 1
ATOM 665 C CA . ASP A 1 84 ? 9.417 -2.081 10.158 1.00 98.50 84 ASP A CA 1
ATOM 666 C C . ASP A 1 84 ? 9.467 -1.786 11.672 1.00 98.50 84 ASP A C 1
ATOM 668 O O . ASP A 1 84 ? 9.491 -2.703 12.497 1.00 98.50 84 ASP A O 1
ATOM 672 N N . LEU A 1 85 ? 9.524 -0.501 12.051 1.00 98.31 85 LEU A N 1
ATOM 673 C CA . LEU A 1 85 ? 9.612 -0.081 13.455 1.00 98.31 85 LEU A CA 1
ATOM 674 C C . LEU A 1 85 ? 8.295 -0.258 14.215 1.00 98.31 85 LEU A C 1
ATOM 676 O O . LEU A 1 85 ? 8.315 -0.185 15.440 1.00 98.31 85 LEU A O 1
ATOM 680 N N . ALA A 1 86 ? 7.179 -0.458 13.509 1.00 98.25 86 ALA A N 1
ATOM 681 C CA . ALA A 1 86 ? 5.860 -0.637 14.103 1.00 98.25 86 ALA A CA 1
ATOM 682 C C . ALA A 1 86 ? 5.466 -2.120 14.240 1.00 98.25 86 ALA A C 1
ATOM 684 O O . ALA A 1 86 ? 4.358 -2.419 14.690 1.00 98.25 86 ALA A O 1
ATOM 685 N N . THR A 1 87 ? 6.358 -3.042 13.855 1.00 98.56 87 THR A N 1
ATOM 686 C CA . THR A 1 87 ? 6.134 -4.491 13.944 1.00 98.56 87 THR A CA 1
ATOM 687 C C . THR A 1 87 ? 6.056 -4.978 15.391 1.00 98.56 87 THR A C 1
ATOM 689 O O . THR A 1 87 ? 6.804 -4.540 16.263 1.00 98.56 87 THR A O 1
ATOM 692 N N . THR A 1 88 ? 5.169 -5.942 15.647 1.00 98.44 88 THR A N 1
ATOM 693 C CA . THR A 1 88 ? 4.966 -6.528 16.987 1.00 98.44 88 THR A CA 1
ATOM 694 C C . THR A 1 88 ? 5.575 -7.920 17.166 1.00 98.44 88 THR A C 1
ATOM 696 O O . THR A 1 88 ? 5.684 -8.386 18.300 1.00 98.44 88 THR A O 1
ATOM 699 N N . TYR A 1 89 ? 5.989 -8.591 16.083 1.00 98.75 89 TYR A N 1
ATOM 700 C CA . TYR A 1 89 ? 6.627 -9.909 16.151 1.00 98.75 89 TYR A CA 1
ATOM 701 C C . TYR A 1 89 ? 7.975 -9.961 15.423 1.00 98.75 89 TYR A C 1
ATOM 703 O O . TYR A 1 89 ? 9.009 -9.732 16.051 1.00 98.75 89 TYR A O 1
ATOM 711 N N . ARG A 1 90 ? 8.009 -10.286 14.124 1.00 98.75 90 ARG A N 1
ATOM 712 C CA . ARG A 1 90 ? 9.267 -10.392 13.365 1.00 98.75 90 ARG A CA 1
ATOM 713 C C . ARG A 1 90 ? 9.492 -9.129 12.521 1.00 98.75 90 ARG A C 1
ATOM 715 O O . ARG A 1 90 ? 8.634 -8.816 11.696 1.00 98.75 90 ARG A O 1
ATOM 722 N N . PRO A 1 91 ? 10.632 -8.430 12.671 1.00 98.56 91 PRO A N 1
ATOM 723 C CA . PRO A 1 91 ? 11.005 -7.342 11.772 1.00 98.56 91 PRO A CA 1
ATOM 724 C C . PRO A 1 91 ? 11.510 -7.893 10.429 1.00 98.56 91 PRO A C 1
ATOM 726 O O . PRO A 1 91 ? 11.760 -9.091 10.284 1.00 98.56 91 PRO A O 1
ATOM 729 N N . GLY A 1 92 ? 11.724 -7.006 9.455 1.00 98.50 92 GLY A N 1
ATOM 730 C CA . GLY A 1 92 ? 12.251 -7.359 8.131 1.00 98.50 92 GLY A CA 1
ATOM 731 C C . GLY A 1 92 ? 11.486 -6.735 6.966 1.00 98.50 92 GLY A C 1
ATOM 732 O O . GLY A 1 92 ? 12.034 -6.638 5.865 1.00 98.50 92 GLY A O 1
ATOM 733 N N . THR A 1 93 ? 10.269 -6.234 7.200 1.00 98.50 93 THR A N 1
ATOM 734 C CA . THR A 1 93 ? 9.429 -5.601 6.168 1.00 98.50 93 THR A CA 1
ATOM 735 C C . THR A 1 93 ? 10.067 -4.341 5.572 1.00 98.50 93 THR A C 1
ATOM 737 O O . THR A 1 93 ? 9.769 -4.002 4.430 1.00 98.50 93 THR A O 1
ATOM 740 N N . ARG A 1 94 ? 11.068 -3.726 6.228 1.00 98.69 94 ARG A N 1
ATOM 741 C CA . ARG A 1 94 ? 11.882 -2.638 5.647 1.00 98.69 94 ARG A CA 1
ATOM 742 C C . ARG A 1 94 ? 12.557 -3.012 4.318 1.00 98.69 94 ARG A C 1
ATOM 744 O O . ARG A 1 94 ? 12.875 -2.134 3.522 1.00 98.69 94 ARG A O 1
ATOM 751 N N . PHE A 1 95 ? 12.787 -4.302 4.064 1.00 98.81 95 PHE A N 1
ATOM 752 C CA . PHE A 1 95 ? 13.351 -4.805 2.805 1.00 98.81 95 PHE A CA 1
ATOM 753 C C . PHE A 1 95 ? 12.281 -5.201 1.773 1.00 98.81 95 PHE A C 1
ATOM 755 O O . PHE A 1 95 ? 12.620 -5.494 0.624 1.00 98.81 95 PHE A O 1
ATOM 762 N N . GLY A 1 96 ? 11.000 -5.164 2.154 1.00 98.81 96 GLY A N 1
ATOM 763 C CA . GLY A 1 96 ? 9.845 -5.515 1.328 1.00 98.81 96 GLY A CA 1
ATOM 764 C C . GLY A 1 96 ? 9.812 -4.805 -0.026 1.00 98.81 96 GLY A C 1
ATOM 765 O O . GLY A 1 96 ? 9.744 -5.495 -1.045 1.00 98.81 96 GLY A O 1
ATOM 766 N N . PRO A 1 97 ? 9.974 -3.467 -0.108 1.00 98.88 97 PRO A N 1
ATOM 767 C CA . PRO A 1 97 ? 9.909 -2.769 -1.390 1.00 98.88 97 PRO A CA 1
ATOM 768 C C . PRO A 1 97 ? 10.974 -3.244 -2.380 1.00 98.88 97 PRO A C 1
ATOM 770 O O . PRO A 1 97 ? 10.710 -3.360 -3.575 1.00 98.88 97 PRO A O 1
ATOM 773 N N . LYS A 1 98 ? 12.179 -3.560 -1.889 1.00 98.75 98 LYS A N 1
ATOM 774 C CA . LYS A 1 98 ? 13.248 -4.124 -2.717 1.00 98.75 98 LYS A CA 1
ATOM 775 C C . LYS A 1 98 ? 12.882 -5.534 -3.188 1.00 98.75 98 LYS A C 1
ATOM 777 O O . LYS A 1 98 ? 12.940 -5.792 -4.386 1.00 98.75 98 LYS A O 1
ATOM 782 N N . GLY A 1 99 ? 12.443 -6.401 -2.275 1.00 98.69 99 GLY A N 1
ATOM 783 C CA . GLY A 1 99 ? 12.029 -7.767 -2.607 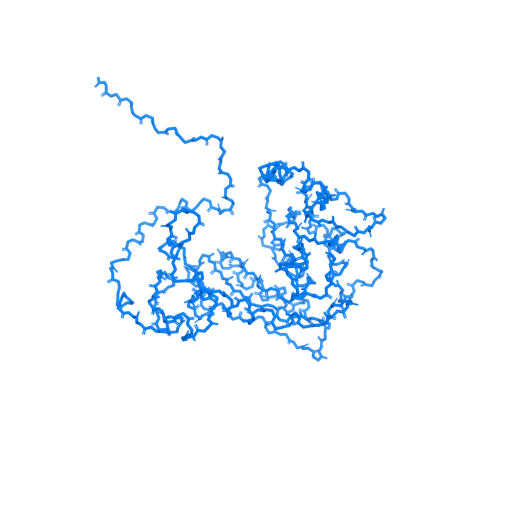1.00 98.69 99 GLY A CA 1
ATOM 784 C C . GLY A 1 99 ? 10.885 -7.818 -3.626 1.00 98.69 99 GLY A C 1
ATOM 785 O O . GLY A 1 99 ? 10.926 -8.618 -4.555 1.00 98.69 99 GLY A O 1
ATOM 786 N N . ILE A 1 100 ? 9.903 -6.916 -3.526 1.00 98.88 100 ILE A N 1
ATOM 787 C CA . ILE A 1 100 ? 8.787 -6.836 -4.481 1.00 98.88 100 ILE A CA 1
ATOM 788 C C . ILE A 1 100 ? 9.272 -6.406 -5.871 1.00 98.88 100 ILE A C 1
ATOM 790 O O . ILE A 1 100 ? 8.854 -6.990 -6.872 1.00 98.88 100 ILE A O 1
ATOM 794 N N . ARG A 1 101 ? 10.178 -5.422 -5.966 1.00 98.88 101 ARG A N 1
ATOM 795 C CA . ARG A 1 101 ? 10.778 -5.032 -7.256 1.00 98.88 101 ARG A CA 1
ATOM 796 C C . ARG A 1 101 ? 11.511 -6.205 -7.903 1.00 98.88 101 ARG A C 1
ATOM 798 O O . ARG A 1 101 ? 11.296 -6.470 -9.084 1.00 98.88 101 ARG A O 1
ATOM 805 N N . GLU A 1 102 ? 12.302 -6.937 -7.124 1.00 98.69 102 GLU A N 1
ATOM 806 C CA . GLU A 1 102 ? 13.017 -8.138 -7.575 1.00 98.69 102 GLU A CA 1
ATOM 807 C C . GLU A 1 102 ? 12.062 -9.262 -8.009 1.00 98.69 102 GLU A C 1
ATOM 809 O O . GLU A 1 102 ? 12.268 -9.881 -9.049 1.00 98.69 102 GLU A O 1
ATOM 814 N N . ALA A 1 103 ? 10.969 -9.490 -7.278 1.00 98.56 103 ALA A N 1
ATOM 815 C CA . ALA A 1 103 ? 9.968 -10.499 -7.630 1.00 98.56 103 ALA A CA 1
ATOM 816 C C . ALA A 1 103 ? 9.159 -10.137 -8.892 1.00 98.56 103 ALA A C 1
ATOM 818 O O . ALA A 1 103 ? 8.617 -11.014 -9.564 1.00 98.56 103 ALA A O 1
ATOM 819 N N . SER A 1 104 ? 9.093 -8.849 -9.247 1.00 98.50 104 SER A N 1
ATOM 820 C CA . SER A 1 104 ? 8.263 -8.350 -10.350 1.00 98.50 104 SER A CA 1
ATOM 821 C C . SER A 1 104 ? 8.818 -8.637 -11.756 1.00 98.50 104 SER A C 1
ATOM 823 O O . SER A 1 104 ? 8.133 -8.404 -12.750 1.00 98.50 104 SER A O 1
ATOM 825 N N . VAL A 1 105 ? 10.039 -9.170 -11.880 1.00 98.31 105 VAL A N 1
ATOM 826 C CA . VAL A 1 105 ? 10.737 -9.286 -13.174 1.00 98.31 105 VAL A CA 1
ATOM 827 C C . VAL A 1 105 ? 10.009 -10.166 -14.195 1.00 98.31 105 VAL A C 1
ATOM 829 O O . VAL A 1 105 ? 9.932 -9.794 -15.362 1.00 98.31 105 VAL A O 1
ATOM 832 N N . GLN A 1 106 ? 9.403 -11.276 -13.767 1.00 97.69 106 GLN A N 1
ATOM 833 C CA . GLN A 1 106 ? 8.648 -12.166 -14.663 1.00 97.69 106 GLN A CA 1
ATOM 834 C C . GLN A 1 106 ? 7.341 -11.523 -15.143 1.00 97.69 106 GLN A C 1
ATOM 836 O O . GLN A 1 106 ? 6.928 -11.716 -16.282 1.00 97.69 106 GLN A O 1
ATOM 841 N N . LEU A 1 107 ? 6.709 -10.704 -14.296 1.00 96.88 107 LEU A N 1
ATOM 842 C CA . LEU A 1 107 ? 5.479 -9.991 -14.649 1.00 96.88 107 LEU A CA 1
ATOM 843 C C . LEU A 1 107 ? 5.713 -8.903 -15.707 1.00 96.88 107 LEU A C 1
ATOM 845 O O . LEU A 1 107 ? 4.760 -8.472 -16.345 1.00 96.88 107 LEU A O 1
ATOM 849 N N . SER A 1 108 ? 6.960 -8.461 -15.895 1.00 94.75 108 SER A N 1
ATOM 850 C CA . SER A 1 108 ? 7.332 -7.484 -16.927 1.00 94.75 108 SER A CA 1
ATOM 851 C C . SER A 1 108 ? 7.662 -8.101 -18.291 1.00 94.75 108 SER A C 1
ATOM 853 O O . SER A 1 108 ? 7.783 -7.373 -19.271 1.00 94.75 108 SER A O 1
ATOM 855 N N . GLU A 1 109 ? 7.837 -9.424 -18.359 1.00 94.75 109 GLU A N 1
ATOM 856 C CA . GLU A 1 109 ? 8.285 -10.119 -19.574 1.00 94.75 109 GLU A CA 1
ATOM 857 C C . GLU A 1 109 ? 7.140 -10.361 -20.564 1.00 94.75 109 GLU A C 1
ATOM 859 O O . GLU A 1 109 ? 7.326 -10.304 -21.780 1.00 94.75 109 GLU A O 1
ATOM 864 N N . LEU A 1 110 ? 5.946 -10.639 -20.041 1.00 94.19 110 LEU A N 1
ATOM 865 C CA . LEU A 1 110 ? 4.785 -11.043 -20.821 1.00 94.19 110 LEU A CA 1
ATOM 866 C C . LEU A 1 110 ? 3.611 -10.100 -20.587 1.00 94.19 110 LEU A C 1
ATOM 868 O O . LEU A 1 110 ? 3.482 -9.454 -19.549 1.00 94.19 110 LEU A O 1
ATOM 872 N N . LYS A 1 111 ? 2.693 -10.089 -21.553 1.00 93.56 111 LYS A N 1
ATOM 873 C CA . LYS A 1 111 ? 1.409 -9.408 -21.394 1.00 93.56 111 LYS A CA 1
ATOM 874 C C . LYS A 1 111 ? 0.625 -10.011 -20.230 1.00 93.56 111 LYS A C 1
ATOM 876 O O . LYS A 1 111 ? 0.665 -11.221 -20.000 1.00 93.56 111 LYS A O 1
ATOM 881 N N . SER A 1 112 ? -0.135 -9.178 -19.529 1.00 91.38 112 SER A N 1
ATOM 882 C CA . SER A 1 112 ? -0.847 -9.591 -18.322 1.00 91.38 112 SER A CA 1
ATOM 883 C C . SER A 1 112 ? -1.920 -10.643 -18.619 1.00 91.38 112 SER A C 1
ATOM 885 O O . SER A 1 112 ? -2.768 -10.469 -19.499 1.00 91.38 112 SER A O 1
ATOM 887 N N . TYR A 1 113 ? -1.920 -11.731 -17.851 1.00 93.00 113 TYR A N 1
ATOM 888 C CA . TYR A 1 113 ? -2.980 -12.741 -17.858 1.00 93.00 113 TYR A CA 1
ATOM 889 C C . TYR A 1 113 ? -4.202 -12.251 -17.052 1.00 93.00 113 TYR A C 1
ATOM 891 O O . TYR A 1 113 ? -4.015 -11.565 -16.047 1.00 93.00 113 TYR A O 1
ATOM 899 N N . PRO A 1 114 ? -5.454 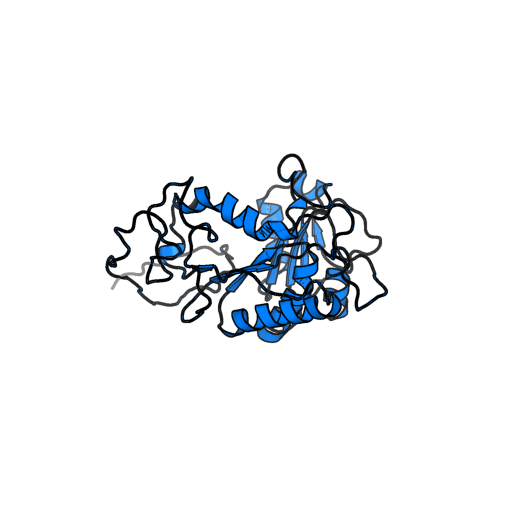-12.585 -17.431 1.00 93.44 114 PRO A N 1
ATOM 900 C CA . PRO A 1 114 ? -5.871 -13.404 -18.578 1.00 93.44 114 PRO A CA 1
ATOM 901 C C . PRO A 1 114 ? -6.065 -12.626 -19.884 1.00 93.44 114 PRO A C 1
ATOM 903 O O . PRO A 1 114 ? -6.347 -13.230 -20.914 1.00 93.44 114 PRO A O 1
ATOM 906 N N . GLY A 1 115 ? -5.961 -11.295 -19.852 1.00 87.75 115 GLY A N 1
ATOM 907 C CA . GLY A 1 115 ? -6.371 -10.435 -20.965 1.00 87.75 115 GLY A CA 1
ATOM 908 C C . GLY A 1 115 ? -5.396 -10.374 -22.141 1.00 87.75 115 GLY A C 1
ATOM 909 O O . GLY A 1 115 ? -5.801 -9.976 -23.229 1.00 87.75 115 GLY A O 1
ATOM 910 N N . GLY A 1 116 ? -4.125 -10.735 -21.945 1.00 91.31 116 GLY A N 1
ATOM 911 C CA . GLY A 1 116 ? -3.091 -10.588 -22.971 1.00 91.31 116 GLY A CA 1
ATOM 912 C C . GLY A 1 116 ? -2.852 -9.125 -23.358 1.00 91.31 116 GLY A C 1
ATOM 913 O O . GLY A 1 116 ? -2.588 -8.838 -24.525 1.00 91.31 116 GLY A O 1
ATOM 914 N N . ILE A 1 117 ? -2.965 -8.208 -22.391 1.00 89.69 117 ILE A N 1
ATOM 915 C CA . ILE A 1 117 ? -2.799 -6.757 -22.569 1.00 89.69 117 ILE A CA 1
ATOM 916 C C . ILE A 1 117 ? -1.452 -6.335 -21.974 1.00 89.69 117 ILE A C 1
ATOM 918 O O . ILE A 1 117 ? -1.088 -6.803 -20.894 1.00 89.69 117 ILE A O 1
ATOM 922 N N . ASP A 1 118 ? -0.718 -5.467 -22.672 1.00 89.94 118 ASP A N 1
ATOM 923 C CA . ASP A 1 118 ? 0.369 -4.705 -22.054 1.00 89.94 118 ASP A CA 1
ATOM 924 C C . ASP A 1 118 ? -0.239 -3.425 -21.472 1.00 89.94 118 ASP A C 1
ATOM 926 O O . ASP A 1 118 ? -0.721 -2.563 -22.202 1.00 89.94 118 ASP A O 1
ATOM 930 N N . LEU A 1 119 ? -0.281 -3.334 -20.142 1.00 90.00 119 LEU A N 1
ATOM 931 C CA . LEU A 1 119 ? -0.875 -2.191 -19.448 1.00 90.00 119 LEU A CA 1
ATOM 932 C C . LEU A 1 119 ? -0.136 -0.888 -19.762 1.00 90.00 119 LEU A C 1
ATOM 934 O O . LEU A 1 119 ? -0.729 0.184 -19.681 1.00 90.00 119 LEU A O 1
ATOM 938 N N . PHE A 1 120 ? 1.150 -0.965 -20.097 1.00 93.50 120 PHE A N 1
ATOM 939 C CA . PHE A 1 120 ? 2.011 0.204 -20.211 1.00 93.50 120 PHE A CA 1
ATOM 940 C C . PHE A 1 120 ? 1.924 0.891 -21.570 1.00 93.50 120 PHE A C 1
ATOM 942 O O . PHE A 1 120 ? 2.434 2.002 -21.708 1.00 93.50 120 PHE A O 1
ATOM 949 N N . ASP A 1 121 ? 1.260 0.271 -22.548 1.00 91.00 121 ASP A N 1
ATOM 950 C CA . ASP A 1 121 ? 0.928 0.920 -23.819 1.00 91.00 121 ASP A CA 1
ATOM 951 C C . ASP A 1 121 ? -0.014 2.114 -23.590 1.00 91.00 121 ASP A C 1
ATOM 953 O O . ASP A 1 121 ? 0.174 3.175 -24.183 1.00 91.00 121 ASP A O 1
ATOM 957 N N . ASP A 1 122 ? -0.968 1.972 -22.663 1.00 90.12 122 ASP A N 1
ATOM 958 C CA . ASP A 1 122 ? -2.000 2.979 -22.386 1.00 90.12 122 ASP A CA 1
ATOM 959 C C . ASP A 1 122 ? -1.850 3.667 -21.017 1.00 90.12 122 ASP A C 1
ATOM 961 O O . ASP A 1 122 ? -2.463 4.712 -20.787 1.00 90.12 122 ASP A O 1
ATOM 965 N N . LEU A 1 123 ? -1.051 3.107 -20.100 1.00 93.56 123 LEU A N 1
ATOM 966 C CA . LEU A 1 123 ? -0.884 3.609 -18.735 1.00 93.56 123 LEU A CA 1
ATOM 967 C C . LEU A 1 123 ? 0.559 4.058 -18.475 1.00 93.56 123 LEU A C 1
ATOM 969 O O . LEU A 1 123 ? 1.489 3.247 -18.446 1.00 93.56 123 LEU A O 1
ATOM 973 N N . SER A 1 124 ? 0.751 5.349 -18.197 1.00 95.81 124 SER A N 1
ATOM 974 C CA . SER A 1 124 ? 2.063 5.882 -17.828 1.00 95.81 124 SER A CA 1
ATOM 975 C C . SER A 1 124 ? 2.396 5.547 -16.373 1.00 95.81 124 SER A C 1
ATOM 977 O O . SER A 1 124 ? 1.973 6.256 -15.454 1.00 95.81 124 SER A O 1
ATOM 979 N N . VAL A 1 125 ? 3.227 4.525 -16.164 1.00 97.31 125 VAL A N 1
ATOM 980 C CA . VAL A 1 125 ? 3.673 4.080 -14.832 1.00 97.31 125 VAL A CA 1
ATOM 981 C C . VAL A 1 125 ? 5.162 4.352 -14.629 1.00 97.31 125 VAL A C 1
ATOM 983 O O . VAL A 1 125 ? 5.984 4.002 -15.483 1.00 97.31 125 VAL A O 1
ATOM 986 N N . VAL A 1 126 ? 5.518 4.919 -13.473 1.00 98.31 126 VAL A N 1
ATOM 987 C CA . VAL A 1 126 ? 6.912 5.160 -13.056 1.00 98.31 126 VAL A CA 1
ATOM 988 C C . VAL A 1 126 ? 7.211 4.515 -11.706 1.00 98.31 126 VAL A C 1
ATOM 990 O O . VAL A 1 126 ? 6.329 4.421 -10.852 1.00 98.31 126 VAL A O 1
ATOM 993 N N . ASP A 1 127 ? 8.467 4.125 -11.494 1.00 98.75 127 ASP A N 1
ATOM 994 C CA . ASP A 1 127 ? 8.989 3.826 -10.161 1.00 98.75 127 ASP A CA 1
ATOM 995 C C . ASP A 1 127 ? 9.615 5.104 -9.592 1.00 98.75 127 ASP A C 1
ATOM 997 O O . ASP A 1 127 ? 10.614 5.631 -10.089 1.00 98.75 127 ASP A O 1
ATOM 1001 N N . TYR A 1 128 ? 8.979 5.639 -8.559 1.00 98.69 128 TYR A N 1
ATOM 1002 C CA . TYR A 1 128 ? 9.350 6.875 -7.884 1.00 98.69 128 TYR A CA 1
ATOM 1003 C C . TYR A 1 128 ? 10.491 6.668 -6.873 1.00 98.69 128 TYR A C 1
ATOM 1005 O O . TYR A 1 128 ? 10.917 7.621 -6.217 1.00 98.69 128 TYR A O 1
ATOM 1013 N N . GLY A 1 129 ? 11.004 5.442 -6.735 1.00 98.75 129 GLY A N 1
ATOM 1014 C CA . GLY A 1 129 ? 11.953 5.070 -5.693 1.00 98.75 129 GLY A CA 1
ATOM 1015 C C . GLY A 1 129 ? 11.259 4.950 -4.339 1.00 98.75 129 GLY A C 1
ATOM 1016 O O . GLY A 1 129 ? 10.116 4.509 -4.254 1.00 98.75 129 GLY A O 1
ATOM 1017 N N . ASP A 1 130 ? 11.946 5.335 -3.268 1.00 98.88 130 ASP A N 1
ATOM 1018 C CA . ASP A 1 130 ? 11.433 5.149 -1.909 1.00 98.88 130 ASP A CA 1
ATOM 1019 C C . ASP A 1 130 ? 11.146 6.482 -1.204 1.00 98.88 130 ASP A C 1
ATOM 1021 O O . ASP A 1 130 ? 11.698 7.541 -1.552 1.00 98.88 130 ASP A O 1
ATOM 1025 N N . CYS A 1 131 ? 10.252 6.423 -0.218 1.00 98.81 131 CYS A N 1
ATOM 1026 C CA . CYS A 1 131 ? 10.065 7.465 0.779 1.00 98.81 131 CYS A CA 1
ATOM 1027 C C . CYS A 1 131 ? 11.244 7.433 1.750 1.00 98.81 131 CYS A C 1
ATOM 1029 O O . CYS A 1 131 ? 11.490 6.422 2.404 1.00 98.81 131 CYS A O 1
ATOM 1031 N N . TRP A 1 132 ? 11.961 8.548 1.851 1.00 98.56 132 TRP A N 1
ATOM 1032 C CA . TRP A 1 132 ? 13.013 8.707 2.847 1.00 98.56 132 TRP A CA 1
ATOM 1033 C C . TRP A 1 132 ? 12.425 9.271 4.143 1.00 98.56 132 TRP A C 1
ATOM 1035 O O . TRP A 1 132 ? 11.624 10.206 4.104 1.00 98.56 132 TRP A O 1
ATOM 1045 N N . PHE A 1 133 ? 12.853 8.729 5.278 1.00 98.12 133 PHE A N 1
ATOM 1046 C CA . PHE A 1 133 ? 12.559 9.233 6.616 1.00 98.12 133 PHE A CA 1
ATOM 1047 C C . PHE A 1 133 ? 13.734 8.934 7.553 1.00 98.12 133 PHE A C 1
ATOM 1049 O O . PHE A 1 133 ? 14.506 8.001 7.325 1.00 98.12 133 PHE A O 1
ATOM 1056 N N . ASP A 1 134 ? 13.875 9.736 8.607 1.00 97.12 134 ASP A N 1
ATOM 1057 C CA . ASP A 1 134 ? 14.947 9.579 9.587 1.00 97.12 134 ASP A CA 1
ATOM 1058 C C . ASP A 1 134 ? 14.563 8.547 10.657 1.00 97.12 134 ASP A C 1
ATOM 1060 O O . ASP A 1 134 ? 13.808 8.825 11.589 1.00 97.12 134 ASP A O 1
ATOM 1064 N N . MET A 1 135 ? 15.125 7.345 10.535 1.00 93.00 135 MET A N 1
ATOM 1065 C CA . MET A 1 135 ? 14.928 6.246 11.486 1.00 93.00 135 MET A CA 1
ATOM 1066 C C . MET A 1 135 ? 15.459 6.555 12.891 1.00 93.00 135 MET A C 1
ATOM 1068 O O . MET A 1 135 ? 15.014 5.937 13.856 1.00 93.00 135 MET A O 1
ATOM 1072 N N . SER A 1 136 ? 16.395 7.503 13.028 1.00 95.50 136 SER A N 1
ATOM 1073 C CA . SER A 1 136 ? 16.885 7.954 14.335 1.00 95.50 136 SER A CA 1
ATOM 1074 C C . SER A 1 136 ? 15.905 8.895 15.043 1.00 95.50 136 SER A C 1
ATOM 1076 O O . SER A 1 136 ? 16.031 9.120 16.246 1.00 95.50 136 SER A O 1
ATOM 1078 N N . GLN A 1 137 ? 14.888 9.386 14.324 1.00 97.00 137 GLN A N 1
ATOM 1079 C CA . GLN A 1 137 ? 13.822 10.243 14.837 1.00 97.00 137 GLN A CA 1
ATOM 1080 C C . GLN A 1 137 ? 12.437 9.642 14.531 1.00 97.00 137 GLN A C 1
ATOM 1082 O O . GLN A 1 137 ? 11.674 10.230 13.755 1.00 97.00 137 GLN A O 1
ATOM 1087 N N . PRO A 1 138 ? 12.048 8.505 15.149 1.00 96.12 138 PRO A N 1
ATOM 1088 C CA . PRO A 1 138 ? 10.844 7.760 14.765 1.00 96.12 138 PRO A CA 1
ATOM 1089 C C . PRO A 1 138 ? 9.549 8.579 14.786 1.00 96.12 138 PRO A C 1
ATOM 1091 O O . PRO A 1 138 ? 8.674 8.388 13.948 1.00 96.12 138 PRO A O 1
ATOM 1094 N N . LYS A 1 139 ? 9.457 9.569 15.681 1.00 96.25 139 LYS A N 1
ATOM 1095 C CA . LYS A 1 139 ? 8.308 10.486 15.777 1.00 96.25 139 LYS A CA 1
ATOM 1096 C C . LYS A 1 139 ? 8.073 11.319 14.510 1.00 96.25 139 LYS A C 1
ATOM 1098 O O . LYS A 1 139 ? 6.981 11.837 14.315 1.00 96.25 139 LYS A O 1
ATOM 1103 N N . THR A 1 140 ? 9.086 11.472 13.657 1.00 97.62 140 THR A N 1
ATOM 1104 C CA . THR A 1 140 ? 8.993 12.230 12.397 1.00 97.62 140 THR A CA 1
ATOM 1105 C C . THR A 1 140 ? 8.501 11.384 11.222 1.00 97.62 140 THR A C 1
ATOM 1107 O O . THR A 1 140 ? 8.054 11.937 10.216 1.00 97.62 140 THR A O 1
ATOM 1110 N N . ILE A 1 141 ? 8.545 10.052 11.345 1.00 98.50 141 ILE A N 1
ATOM 1111 C CA . ILE A 1 141 ? 8.241 9.109 10.262 1.00 98.50 141 ILE A CA 1
ATOM 1112 C C . ILE A 1 141 ? 6.810 9.274 9.726 1.00 98.50 141 ILE A C 1
ATOM 1114 O O . ILE A 1 141 ? 6.669 9.370 8.504 1.00 98.50 141 ILE A O 1
ATOM 1118 N N . PRO A 1 142 ? 5.751 9.373 10.561 1.00 98.25 142 PRO A N 1
ATOM 1119 C CA . PRO A 1 142 ? 4.386 9.484 10.045 1.00 98.25 142 PRO A CA 1
ATOM 1120 C C . PRO A 1 142 ? 4.203 10.722 9.159 1.00 98.25 142 PRO A C 1
ATOM 1122 O O . PRO A 1 142 ? 3.684 10.622 8.048 1.00 98.25 142 PRO A O 1
ATOM 1125 N N . GLY A 1 143 ? 4.715 11.875 9.607 1.00 98.31 143 GLY A N 1
ATOM 1126 C CA . GLY A 1 143 ? 4.670 13.121 8.839 1.00 98.31 143 GLY A CA 1
ATOM 1127 C C . GLY A 1 143 ? 5.477 13.049 7.539 1.00 98.31 143 GLY A C 1
ATOM 1128 O O . GLY A 1 143 ? 5.021 13.532 6.505 1.00 98.31 143 GLY A O 1
ATOM 1129 N N . ALA A 1 144 ? 6.639 12.386 7.553 1.00 98.69 144 ALA A N 1
ATOM 1130 C CA . ALA A 1 144 ? 7.451 12.194 6.353 1.00 98.69 144 ALA A CA 1
ATOM 1131 C C . ALA A 1 144 ? 6.733 11.345 5.286 1.00 98.69 144 ALA A C 1
ATOM 1133 O O . ALA A 1 144 ? 6.747 11.710 4.106 1.00 98.69 144 ALA A O 1
ATOM 1134 N N . ILE A 1 145 ? 6.069 10.254 5.693 1.00 98.81 145 ILE A N 1
ATOM 1135 C CA . ILE A 1 145 ? 5.283 9.398 4.788 1.00 98.81 145 ILE A CA 1
ATOM 1136 C C . ILE A 1 145 ? 4.078 10.169 4.235 1.00 98.81 145 ILE A C 1
ATOM 1138 O O . ILE A 1 145 ? 3.830 10.146 3.026 1.00 98.81 145 ILE A O 1
ATOM 1142 N N . GLU A 1 146 ? 3.362 10.897 5.095 1.00 98.69 146 GLU A N 1
ATOM 1143 C CA . GLU A 1 146 ? 2.212 11.712 4.697 1.00 98.69 146 GLU A CA 1
ATOM 1144 C C . GLU A 1 146 ? 2.614 12.785 3.665 1.00 98.69 146 GLU A C 1
ATOM 1146 O O . GLU A 1 146 ? 1.973 12.928 2.619 1.00 98.69 146 GLU A O 1
ATOM 1151 N N . ASP A 1 147 ? 3.710 13.508 3.902 1.00 98.62 147 ASP A N 1
ATOM 1152 C CA . ASP A 1 147 ? 4.216 14.535 2.987 1.00 98.62 147 ASP A CA 1
ATOM 1153 C C . ASP A 1 147 ? 4.729 13.955 1.666 1.00 98.62 147 ASP A C 1
ATOM 1155 O O . ASP A 1 147 ? 4.535 14.553 0.600 1.00 98.62 147 ASP A O 1
ATOM 1159 N N . HIS A 1 148 ? 5.380 12.791 1.710 1.00 98.75 148 HIS A N 1
ATOM 1160 C CA . HIS A 1 148 ? 5.803 12.063 0.515 1.00 98.75 148 HIS A CA 1
ATOM 1161 C C . HIS A 1 148 ? 4.605 11.693 -0.361 1.00 98.75 148 HIS A C 1
ATOM 1163 O O . HIS A 1 148 ? 4.586 12.024 -1.550 1.00 98.75 148 HIS A O 1
ATOM 1169 N N . ALA A 1 149 ? 3.569 11.099 0.230 1.00 98.50 149 ALA A N 1
ATOM 1170 C CA . ALA A 1 149 ? 2.352 10.732 -0.482 1.00 98.50 149 ALA A CA 1
ATOM 1171 C C . ALA A 1 149 ? 1.614 11.958 -1.037 1.00 98.50 149 ALA A C 1
ATOM 1173 O O . ALA A 1 149 ? 1.256 11.982 -2.216 1.00 98.50 149 ALA A O 1
ATOM 1174 N N . LYS A 1 150 ? 1.474 13.036 -0.250 1.00 97.56 150 LYS A N 1
ATOM 1175 C CA . LYS A 1 150 ? 0.855 14.293 -0.710 1.00 97.56 150 LYS A CA 1
ATOM 1176 C C . LYS A 1 150 ? 1.540 14.866 -1.951 1.00 97.56 150 LYS A C 1
ATOM 1178 O O . LYS A 1 150 ? 0.849 15.383 -2.829 1.00 97.56 150 LYS A O 1
ATOM 1183 N N . LYS A 1 151 ? 2.876 14.794 -2.051 1.00 96.44 151 LYS A N 1
ATOM 1184 C CA . LYS A 1 151 ? 3.622 15.273 -3.234 1.00 96.44 151 LYS A CA 1
ATOM 1185 C C . LYS A 1 151 ? 3.224 14.522 -4.504 1.00 96.44 151 LYS A C 1
ATOM 1187 O O . LYS A 1 151 ? 3.144 15.146 -5.562 1.00 96.44 151 LYS A O 1
ATOM 1192 N N . ILE A 1 152 ? 2.961 13.222 -4.389 1.00 97.38 152 ILE A N 1
ATOM 1193 C CA . ILE A 1 152 ? 2.560 12.363 -5.505 1.00 97.38 152 ILE A CA 1
ATOM 1194 C C . ILE A 1 152 ? 1.088 12.599 -5.860 1.00 97.38 152 ILE A C 1
ATOM 1196 O O . ILE A 1 152 ? 0.771 12.973 -6.989 1.00 97.38 152 ILE A O 1
ATOM 1200 N N . ILE A 1 153 ? 0.192 12.472 -4.878 1.00 95.44 153 ILE A N 1
ATOM 1201 C CA . ILE A 1 153 ? -1.263 12.514 -5.083 1.00 95.44 153 ILE A CA 1
ATOM 1202 C C . ILE A 1 153 ? -1.709 13.885 -5.626 1.00 95.44 153 ILE A C 1
ATOM 1204 O O . ILE A 1 153 ? -2.549 13.958 -6.522 1.00 95.44 153 ILE A O 1
ATOM 1208 N N . LYS A 1 154 ? -1.092 14.994 -5.182 1.00 94.31 154 LYS A N 1
ATOM 1209 C CA . LYS A 1 154 ? -1.385 16.351 -5.698 1.00 94.31 154 LYS A CA 1
ATOM 1210 C C . LYS A 1 154 ? -1.059 16.539 -7.184 1.00 94.31 154 LYS A C 1
ATOM 1212 O O . LYS A 1 154 ? -1.522 17.504 -7.787 1.00 94.31 154 LYS A O 1
ATOM 1217 N N . ARG A 1 155 ? -0.270 15.645 -7.791 1.00 93.12 155 ARG A N 1
ATOM 1218 C CA . ARG A 1 155 ? -0.022 15.622 -9.243 1.00 93.12 155 ARG A CA 1
ATOM 1219 C C . ARG A 1 155 ? -1.077 14.829 -10.014 1.00 93.12 155 ARG A C 1
ATOM 1221 O O . ARG A 1 155 ? -0.946 14.691 -11.224 1.00 93.12 155 ARG A O 1
ATOM 1228 N N . ASN A 1 156 ? -2.134 14.375 -9.334 1.00 90.06 156 ASN A N 1
ATOM 1229 C CA . ASN A 1 156 ? -3.207 13.552 -9.883 1.00 90.06 156 ASN A CA 1
ATOM 1230 C C . ASN A 1 156 ? -2.706 12.202 -10.439 1.00 90.06 156 ASN A C 1
ATOM 1232 O O . ASN A 1 156 ? -3.342 11.627 -11.320 1.00 90.06 156 ASN A O 1
ATOM 1236 N N . ALA A 1 157 ? -1.575 11.712 -9.922 1.00 93.38 157 ALA A N 1
ATOM 1237 C CA . ALA A 1 157 ? -1.108 10.352 -10.148 1.00 93.38 157 ALA A CA 1
ATOM 1238 C C . ALA A 1 157 ? -1.736 9.423 -9.101 1.00 93.38 157 ALA A C 1
ATOM 1240 O O . ALA A 1 157 ? -1.833 9.780 -7.923 1.00 93.38 157 ALA A O 1
ATOM 1241 N N . PHE A 1 158 ? -2.137 8.228 -9.524 1.00 96.31 158 PHE A N 1
ATOM 1242 C CA . PHE A 1 158 ? -2.507 7.150 -8.618 1.00 96.31 158 PHE A CA 1
ATOM 1243 C C . PHE A 1 158 ? -1.258 6.680 -7.864 1.00 96.31 158 PHE A C 1
ATOM 1245 O O . PHE A 1 158 ? -0.211 6.437 -8.469 1.00 96.31 158 PHE A O 1
ATOM 1252 N N . LEU A 1 159 ? -1.361 6.571 -6.543 1.00 98.25 159 LEU A N 1
ATOM 1253 C CA . LEU A 1 159 ? -0.264 6.139 -5.688 1.00 98.25 159 LEU A CA 1
ATOM 1254 C C . LEU A 1 159 ? -0.358 4.630 -5.455 1.00 98.25 159 LEU A C 1
ATOM 1256 O O . LEU A 1 159 ? -1.311 4.163 -4.839 1.00 98.25 159 LEU A O 1
ATOM 1260 N N . LEU A 1 160 ? 0.648 3.886 -5.917 1.00 98.75 160 LEU A N 1
ATOM 1261 C CA . LEU A 1 160 ? 0.844 2.484 -5.557 1.00 98.75 160 LEU A CA 1
ATOM 1262 C C . LEU A 1 160 ? 2.039 2.386 -4.605 1.00 98.75 160 LEU A C 1
ATOM 1264 O O . LEU A 1 160 ? 3.190 2.526 -5.018 1.00 98.75 160 LEU A O 1
ATOM 1268 N N . SER A 1 161 ? 1.769 2.162 -3.325 1.00 98.69 161 SER A N 1
ATOM 1269 C CA . SER A 1 161 ? 2.818 2.044 -2.312 1.00 98.69 161 SER A CA 1
ATOM 1270 C C . SER A 1 161 ? 3.193 0.582 -2.088 1.00 98.69 161 SER A C 1
ATOM 1272 O O . SER A 1 161 ? 2.324 -0.264 -1.907 1.00 98.69 161 SER A O 1
ATOM 1274 N N . LEU A 1 162 ? 4.492 0.292 -2.077 1.00 98.88 162 LEU A N 1
ATOM 1275 C CA . LEU A 1 162 ? 5.047 -0.992 -1.670 1.00 98.88 162 LEU A CA 1
ATOM 1276 C C . LEU A 1 162 ? 5.436 -0.879 -0.202 1.00 98.88 162 LEU A C 1
ATOM 1278 O O . LEU A 1 162 ? 6.241 -0.018 0.170 1.00 98.88 162 LEU A O 1
ATOM 1282 N N . GLY A 1 163 ? 4.803 -1.709 0.615 1.00 97.25 163 GLY A N 1
ATOM 1283 C CA . GLY A 1 163 ? 4.896 -1.620 2.057 1.00 97.25 163 GLY A CA 1
ATOM 1284 C C . GLY A 1 163 ? 6.287 -1.898 2.601 1.00 97.25 163 GLY A C 1
ATOM 1285 O O . GLY A 1 163 ? 7.095 -2.631 2.026 1.00 97.25 163 GLY A O 1
ATOM 1286 N N . GLY A 1 164 ? 6.493 -1.289 3.756 1.00 97.25 164 GLY A N 1
ATOM 1287 C CA . GLY A 1 164 ? 7.049 -1.951 4.915 1.00 97.25 164 GLY A CA 1
ATOM 1288 C C . GLY A 1 164 ? 5.902 -2.547 5.736 1.00 97.25 164 GLY A C 1
ATOM 1289 O O . GLY A 1 164 ? 4.939 -3.034 5.151 1.00 97.25 164 GLY A O 1
ATOM 1290 N N . ASP A 1 165 ? 5.988 -2.510 7.064 1.00 98.81 165 ASP A N 1
ATOM 1291 C CA . ASP A 1 165 ? 4.892 -2.936 7.945 1.00 98.81 165 ASP A CA 1
ATOM 1292 C C . ASP A 1 165 ? 3.590 -2.152 7.696 1.00 98.81 165 ASP A C 1
ATOM 1294 O O . ASP A 1 165 ? 3.584 -1.087 7.069 1.00 98.81 165 ASP A O 1
ATOM 1298 N N . HIS A 1 166 ? 2.466 -2.688 8.177 1.00 98.88 166 HIS A N 1
ATOM 1299 C CA . HIS A 1 166 ? 1.149 -2.178 7.803 1.00 98.88 166 HIS A CA 1
ATOM 1300 C C . HIS A 1 166 ? 0.868 -0.761 8.348 1.00 98.88 166 HIS A C 1
ATOM 1302 O O . HIS A 1 166 ? 0.030 -0.036 7.802 1.00 98.88 166 HIS A O 1
ATOM 1308 N N . TYR A 1 167 ? 1.638 -0.284 9.341 1.00 98.88 167 TYR A N 1
ATOM 1309 C CA . TYR A 1 167 ? 1.495 1.070 9.886 1.00 98.88 167 TYR A CA 1
ATOM 1310 C C . TYR A 1 167 ? 1.583 2.146 8.799 1.00 98.88 167 TYR A C 1
ATOM 1312 O O . TYR A 1 167 ? 0.903 3.169 8.899 1.00 98.88 167 TYR A O 1
ATOM 1320 N N . VAL A 1 168 ? 2.366 1.914 7.735 1.00 98.81 168 VAL A N 1
ATOM 1321 C CA . VAL A 1 168 ? 2.522 2.861 6.618 1.00 98.81 168 VAL A CA 1
ATOM 1322 C C . VAL A 1 168 ? 1.184 3.292 6.011 1.00 98.81 168 VAL A C 1
ATOM 1324 O O . VAL A 1 168 ? 1.081 4.414 5.518 1.00 98.81 168 VAL A O 1
ATOM 1327 N N . THR A 1 169 ? 0.145 2.458 6.085 1.00 98.88 169 THR A N 1
ATOM 1328 C CA . THR A 1 169 ? -1.190 2.757 5.557 1.00 98.88 169 THR A CA 1
ATOM 1329 C C . THR A 1 169 ? -1.839 3.957 6.245 1.00 98.88 169 THR A C 1
ATOM 1331 O O . THR A 1 169 ? -2.508 4.747 5.587 1.00 98.88 169 THR A O 1
ATOM 1334 N N . TYR A 1 170 ? -1.606 4.183 7.537 1.00 98.81 170 TYR A N 1
ATOM 1335 C CA . TYR A 1 170 ? -2.236 5.288 8.267 1.00 98.81 170 TYR A CA 1
ATOM 1336 C C . TYR A 1 170 ? -1.806 6.694 7.799 1.00 98.81 170 TYR A C 1
ATOM 1338 O O . TYR A 1 170 ? -2.681 7.486 7.430 1.00 98.81 170 TYR A O 1
ATOM 1346 N N . PRO A 1 171 ? -0.506 7.042 7.707 1.00 98.69 171 PRO A N 1
ATOM 1347 C CA . PRO A 1 171 ? -0.100 8.312 7.105 1.00 98.69 171 PRO A CA 1
ATOM 1348 C C . PRO A 1 171 ? -0.438 8.403 5.603 1.00 98.69 171 PRO A C 1
ATOM 1350 O O . PRO A 1 171 ? -0.684 9.504 5.102 1.00 98.69 171 PRO A O 1
ATOM 1353 N N . LEU A 1 172 ? -0.524 7.277 4.879 1.00 98.88 172 LEU A N 1
ATOM 1354 C CA . LEU A 1 172 ? -1.028 7.262 3.497 1.00 98.88 172 LEU A CA 1
ATOM 1355 C C . LEU A 1 172 ? -2.519 7.638 3.433 1.00 98.88 172 LEU A C 1
ATOM 1357 O O . LEU A 1 172 ? -2.898 8.480 2.616 1.00 98.88 172 LEU A O 1
ATOM 1361 N N . LEU A 1 173 ? -3.356 7.097 4.323 1.00 98.75 173 LEU A N 1
ATOM 1362 C CA . LEU A 1 173 ? -4.771 7.459 4.445 1.00 98.75 173 LEU A CA 1
ATOM 1363 C C . LEU A 1 173 ? -4.939 8.943 4.780 1.00 98.75 173 LEU A C 1
ATOM 1365 O O . LEU A 1 173 ? -5.763 9.604 4.149 1.00 98.75 173 LEU A O 1
ATOM 1369 N N . LYS A 1 174 ? -4.123 9.506 5.684 1.00 98.56 174 LYS A N 1
ATOM 1370 C CA . LYS A 1 174 ? -4.114 10.959 5.957 1.00 98.56 174 LYS A CA 1
ATOM 1371 C C . LYS A 1 174 ? -3.846 11.776 4.694 1.00 98.56 174 LYS A C 1
ATOM 1373 O O . LYS A 1 174 ? -4.563 12.738 4.409 1.00 98.56 174 LYS A O 1
ATOM 1378 N N . ALA A 1 175 ? -2.852 11.374 3.902 1.00 98.56 175 ALA A N 1
ATOM 1379 C CA . ALA A 1 175 ? -2.523 12.043 2.648 1.00 98.56 175 ALA A CA 1
ATOM 1380 C C . ALA A 1 175 ? -3.657 11.951 1.612 1.00 98.56 175 ALA A C 1
ATOM 1382 O O . ALA A 1 175 ? -3.984 12.961 0.983 1.00 98.56 175 ALA A O 1
ATOM 1383 N N . HIS A 1 176 ? -4.278 10.779 1.452 1.00 98.50 176 HIS A N 1
ATOM 1384 C CA . HIS A 1 176 ? -5.410 10.591 0.541 1.00 98.50 176 HIS A CA 1
ATOM 1385 C C . HIS A 1 176 ? -6.648 11.365 0.992 1.00 98.50 176 HIS A C 1
ATOM 1387 O O . HIS A 1 176 ? -7.227 12.089 0.184 1.00 98.50 176 HIS A O 1
ATOM 1393 N N . ALA A 1 177 ? -7.012 11.291 2.272 1.00 97.56 177 ALA A N 1
ATOM 1394 C CA . ALA A 1 177 ? -8.130 12.027 2.854 1.00 97.56 177 ALA A CA 1
ATOM 1395 C C . ALA A 1 177 ? -7.979 13.546 2.665 1.00 97.56 177 ALA A C 1
ATOM 1397 O O . ALA A 1 177 ? -8.943 14.241 2.344 1.00 97.56 177 ALA A O 1
ATOM 1398 N N . ALA A 1 178 ? -6.755 14.071 2.790 1.00 97.06 178 ALA A N 1
ATOM 1399 C CA . ALA A 1 178 ? -6.471 15.489 2.581 1.00 97.06 178 ALA A CA 1
ATOM 1400 C C . ALA A 1 178 ? -6.674 15.963 1.127 1.00 97.06 178 ALA A C 1
ATOM 1402 O O . ALA A 1 178 ? -6.861 17.159 0.908 1.00 97.06 178 ALA A O 1
ATOM 1403 N N . VAL A 1 179 ? -6.610 15.066 0.133 1.00 94.69 179 VAL A N 1
ATOM 1404 C CA . VAL A 1 179 ? -6.751 15.417 -1.295 1.00 94.69 179 VAL A CA 1
ATOM 1405 C C . VAL A 1 179 ? -8.109 15.009 -1.868 1.00 94.69 179 VAL A C 1
ATOM 1407 O O . VAL A 1 179 ? -8.673 15.744 -2.675 1.00 94.69 179 VAL A O 1
ATOM 1410 N N . HIS A 1 180 ? -8.638 13.856 -1.465 1.00 94.06 180 HIS A N 1
ATOM 1411 C CA . HIS A 1 180 ? -9.873 13.280 -2.002 1.00 94.06 180 HIS A CA 1
ATOM 1412 C C . HIS A 1 180 ? -11.097 13.508 -1.108 1.00 94.06 180 HIS A C 1
ATOM 1414 O O . HIS A 1 180 ? -12.215 13.248 -1.546 1.00 94.06 180 HIS A O 1
ATOM 1420 N N . GLY A 1 181 ? -10.900 14.037 0.103 1.00 95.25 181 GLY A N 1
ATOM 1421 C CA . GLY A 1 181 ? -11.945 14.184 1.109 1.00 95.25 181 GLY A CA 1
ATOM 1422 C C . GLY A 1 181 ? -12.017 12.981 2.048 1.00 95.25 181 GLY A C 1
ATOM 1423 O O . GLY A 1 181 ? -11.447 11.925 1.781 1.00 95.25 181 GLY A O 1
ATOM 1424 N N . LYS A 1 182 ? -12.710 13.173 3.172 1.00 93.31 182 LYS A N 1
ATOM 1425 C CA . LYS A 1 182 ? -12.966 12.142 4.178 1.00 93.31 182 LYS A CA 1
ATOM 1426 C C . LYS A 1 182 ? -14.461 12.089 4.525 1.00 93.31 182 LYS A C 1
ATOM 1428 O O . LYS A 1 182 ? -15.104 13.142 4.460 1.00 93.31 182 LYS A O 1
ATOM 1433 N N . PRO A 1 183 ? -14.994 10.926 4.928 1.00 97.75 183 PRO A N 1
ATOM 1434 C CA . PRO A 1 183 ? -14.288 9.649 5.064 1.00 97.75 183 PRO A CA 1
ATOM 1435 C C . PRO A 1 183 ? -14.052 8.935 3.720 1.00 97.75 183 PRO A C 1
ATOM 1437 O O . PRO A 1 183 ? -14.763 9.173 2.746 1.00 97.75 183 PRO A O 1
ATOM 1440 N N . LEU A 1 184 ? -13.039 8.069 3.680 1.00 98.50 184 LEU A N 1
ATOM 1441 C CA . LEU A 1 184 ? -12.809 7.093 2.611 1.00 98.50 184 LEU A CA 1
ATOM 1442 C C . LEU A 1 184 ? -13.467 5.750 2.972 1.00 98.50 184 LEU A C 1
ATOM 1444 O O . LEU A 1 184 ? -13.623 5.430 4.149 1.00 98.50 184 LEU A O 1
ATOM 1448 N N . SER A 1 185 ? -13.776 4.922 1.980 1.00 98.81 185 SER A N 1
ATOM 1449 C CA . SER A 1 185 ? -14.015 3.492 2.210 1.00 98.81 185 SER A CA 1
ATOM 1450 C C . SER A 1 185 ? -12.684 2.735 2.202 1.00 98.81 185 SER A C 1
ATOM 1452 O O . SER A 1 185 ? -11.780 3.071 1.434 1.00 98.81 185 SER A O 1
ATOM 1454 N N . LEU A 1 186 ? -12.554 1.705 3.035 1.00 98.88 186 LEU A N 1
ATOM 1455 C CA . LEU A 1 186 ? -11.379 0.835 3.087 1.00 98.88 186 LEU A CA 1
ATOM 1456 C C . LEU A 1 186 ? -11.736 -0.574 2.608 1.00 98.88 186 LEU A C 1
ATOM 1458 O O . LEU A 1 186 ? -12.704 -1.169 3.078 1.00 98.88 186 LEU A O 1
ATOM 1462 N N . ILE A 1 187 ? -10.921 -1.120 1.709 1.00 98.94 187 ILE A N 1
ATOM 1463 C CA . ILE A 1 187 ? -10.842 -2.559 1.444 1.00 98.94 187 ILE A CA 1
ATOM 1464 C C . ILE A 1 187 ? -9.506 -3.029 2.011 1.00 98.94 187 ILE A C 1
ATOM 1466 O O . ILE A 1 187 ? -8.460 -2.617 1.512 1.00 98.94 187 ILE A O 1
ATOM 1470 N N . GLN A 1 188 ? -9.533 -3.875 3.034 1.00 98.94 188 GLN A N 1
ATOM 1471 C CA . GLN A 1 188 ? -8.330 -4.410 3.671 1.00 98.94 188 GLN A CA 1
ATOM 1472 C C . GLN A 1 188 ? -8.303 -5.933 3.542 1.00 98.94 188 GLN A C 1
ATOM 1474 O O . GLN A 1 188 ? -9.196 -6.617 4.032 1.00 98.94 188 GLN A O 1
ATOM 1479 N N . PHE A 1 189 ? -7.284 -6.456 2.866 1.00 98.94 189 PHE A N 1
ATOM 1480 C CA . PHE A 1 189 ? -6.971 -7.886 2.867 1.00 98.94 189 PHE A CA 1
ATOM 1481 C C . PHE A 1 189 ? -5.917 -8.147 3.931 1.00 98.94 189 PHE A C 1
ATOM 1483 O O . PHE A 1 189 ? -4.863 -7.518 3.873 1.00 98.94 189 PHE A O 1
ATOM 1490 N N . ASP A 1 190 ? -6.216 -9.015 4.895 1.00 98.88 190 ASP A N 1
ATOM 1491 C CA . ASP A 1 190 ? -5.383 -9.184 6.088 1.00 98.88 190 ASP A CA 1
ATOM 1492 C C . ASP A 1 190 ? -5.782 -10.423 6.904 1.00 98.88 190 ASP A C 1
ATOM 1494 O O . ASP A 1 190 ? -6.949 -10.824 6.877 1.00 98.88 190 ASP A O 1
ATOM 1498 N N . ALA A 1 191 ? -4.859 -11.012 7.669 1.00 98.88 191 ALA A N 1
ATOM 1499 C CA . ALA A 1 191 ? -5.217 -11.932 8.755 1.00 98.88 191 ALA A CA 1
ATOM 1500 C C . ALA A 1 191 ? -5.678 -11.190 10.029 1.00 98.88 191 ALA A C 1
ATOM 1502 O O . ALA A 1 191 ? -6.384 -11.766 10.873 1.00 98.88 191 ALA A O 1
ATOM 1503 N N . HIS A 1 192 ? -5.299 -9.919 10.156 1.00 98.94 192 HIS A N 1
ATOM 1504 C CA . HIS A 1 192 ? -5.453 -9.047 11.310 1.00 98.94 192 HIS A CA 1
ATOM 1505 C C . HIS A 1 192 ? -6.388 -7.875 11.026 1.00 98.94 192 HIS A C 1
ATOM 1507 O O . HIS A 1 192 ? -6.483 -7.347 9.927 1.00 98.94 192 HIS A O 1
ATOM 1513 N N . CYS A 1 193 ? -7.151 -7.472 12.040 1.00 98.69 193 CYS A N 1
ATOM 1514 C CA . CYS A 1 193 ? -8.106 -6.378 11.879 1.00 98.69 193 CYS A CA 1
ATOM 1515 C C . C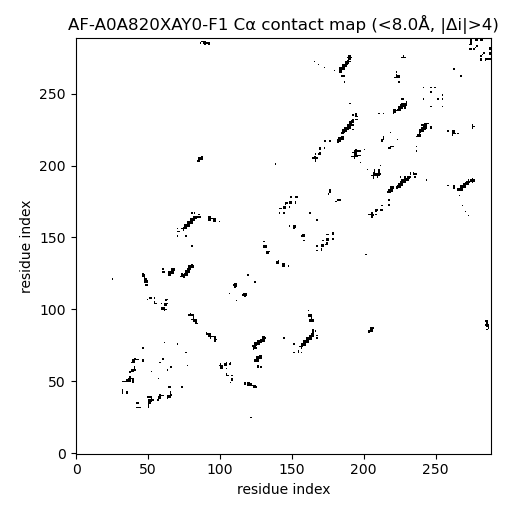YS A 1 193 ? -7.474 -4.993 12.050 1.00 98.69 193 CYS A C 1
ATOM 1517 O O . CYS A 1 193 ? -8.114 -3.999 11.723 1.00 98.69 193 CYS A O 1
ATOM 1519 N N . ASP A 1 194 ? -6.292 -4.919 12.660 1.00 98.69 194 ASP A N 1
ATOM 1520 C CA . ASP A 1 194 ? -5.532 -3.706 12.990 1.00 98.69 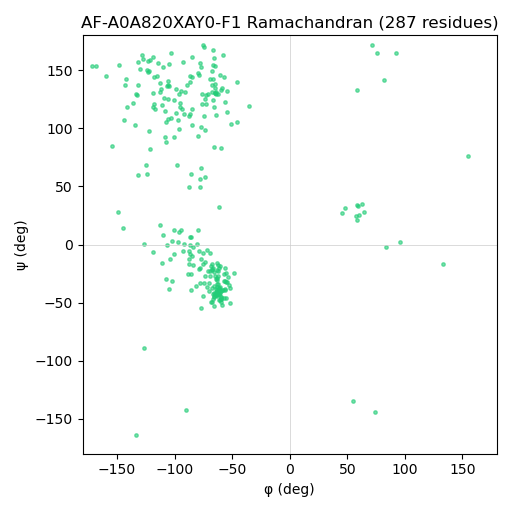194 ASP A CA 1
ATOM 1521 C C . ASP A 1 194 ? -6.333 -2.556 13.629 1.00 98.69 194 ASP A C 1
ATOM 1523 O O . ASP A 1 194 ? -6.005 -1.366 13.537 1.00 98.69 194 ASP A O 1
ATOM 1527 N N . THR A 1 195 ? -7.415 -2.938 14.304 1.00 98.69 195 THR A N 1
ATOM 1528 C CA . THR A 1 195 ? -8.371 -2.067 14.994 1.00 98.69 195 THR A CA 1
ATOM 1529 C C . THR A 1 195 ? -8.313 -2.262 16.507 1.00 98.69 195 THR A C 1
ATOM 1531 O O . THR A 1 195 ? -9.236 -1.860 17.221 1.00 98.69 195 THR A O 1
ATOM 1534 N N . TRP A 1 196 ? -7.247 -2.881 17.029 1.00 98.56 196 TRP A N 1
ATOM 1535 C CA . TRP A 1 196 ? -7.101 -3.027 18.474 1.00 98.56 196 TRP A CA 1
ATOM 1536 C C . TRP A 1 196 ? -6.955 -1.641 19.120 1.00 98.56 196 TRP A C 1
ATOM 1538 O O . TRP A 1 196 ? -6.160 -0.824 18.641 1.00 98.56 196 TRP A O 1
ATOM 1548 N N . PRO A 1 197 ? -7.716 -1.348 20.193 1.00 97.56 197 PRO A N 1
ATOM 1549 C CA . PRO A 1 197 ? -7.627 -0.067 20.874 1.00 97.56 197 PRO A CA 1
ATOM 1550 C C . PRO A 1 197 ? -6.220 0.206 21.394 1.00 97.56 197 PRO A C 1
ATOM 1552 O O . PRO A 1 197 ? -5.612 -0.641 22.048 1.00 97.56 197 PRO A O 1
ATOM 1555 N N . ASP A 1 198 ? -5.738 1.423 21.166 1.00 96.06 198 ASP A N 1
ATOM 1556 C CA . ASP A 1 198 ? -4.436 1.870 21.647 1.00 96.06 198 ASP A CA 1
ATOM 1557 C C . ASP A 1 198 ? -4.551 3.284 22.236 1.00 96.06 198 ASP A C 1
ATOM 1559 O O . ASP A 1 198 ? -5.003 4.234 21.589 1.00 96.06 198 ASP A O 1
ATOM 1563 N N . ALA A 1 199 ? -4.173 3.404 23.511 1.00 86.62 199 ALA A N 1
ATOM 1564 C CA . ALA A 1 199 ? -4.306 4.621 24.307 1.00 86.62 199 ALA A CA 1
ATOM 1565 C C . ALA A 1 199 ? -3.211 5.665 24.021 1.00 86.62 199 ALA A C 1
ATOM 1567 O O . ALA A 1 199 ? -3.272 6.773 24.560 1.00 86.62 199 ALA A O 1
ATOM 1568 N N . HIS A 1 200 ? -2.208 5.336 23.201 1.00 91.38 200 HIS A N 1
ATOM 1569 C CA . HIS A 1 200 ? -1.063 6.200 22.928 1.00 91.38 200 HIS A CA 1
ATOM 1570 C C . HIS A 1 200 ? -1.131 6.775 21.504 1.00 91.38 200 HIS A C 1
ATOM 1572 O O . HIS A 1 200 ? -0.600 6.159 20.594 1.00 91.38 200 HIS A O 1
ATOM 1578 N N . PRO A 1 201 ? -1.710 7.971 21.278 1.00 80.38 201 PRO A N 1
ATOM 1579 C CA . PRO A 1 201 ? -1.946 8.504 19.926 1.00 80.38 201 PRO A CA 1
ATOM 1580 C C . PRO A 1 201 ? -0.677 8.704 19.075 1.00 80.38 201 PRO A C 1
ATOM 1582 O O . PRO A 1 201 ? -0.767 8.790 17.855 1.00 80.38 201 PRO A O 1
ATOM 1585 N N . ASP A 1 202 ? 0.498 8.763 19.707 1.00 88.69 202 ASP A N 1
ATOM 1586 C CA . ASP A 1 202 ? 1.800 8.858 19.036 1.00 88.69 202 ASP A CA 1
ATOM 1587 C C . ASP A 1 202 ? 2.470 7.481 18.823 1.00 88.69 202 ASP A C 1
ATOM 1589 O O . ASP A 1 202 ? 3.676 7.415 18.560 1.00 88.69 202 ASP A O 1
ATOM 1593 N N . SER A 1 203 ? 1.741 6.372 19.003 1.00 93.81 203 SER A N 1
ATOM 1594 C CA . SER A 1 203 ? 2.296 5.026 18.862 1.00 93.81 203 SER A CA 1
ATOM 1595 C C . SER A 1 203 ? 2.639 4.705 17.404 1.00 93.81 203 SER A C 1
ATOM 1597 O O . SER A 1 203 ? 1.953 5.080 16.450 1.00 93.81 203 SER A O 1
ATOM 1599 N N . LEU A 1 204 ? 3.751 3.991 17.235 1.00 96.81 204 LEU A N 1
ATOM 1600 C CA . LEU A 1 204 ? 4.103 3.317 15.992 1.00 96.81 204 LEU A CA 1
ATOM 1601 C C . LEU A 1 204 ? 3.740 1.849 16.180 1.00 96.81 204 LEU A C 1
ATOM 1603 O O . LEU A 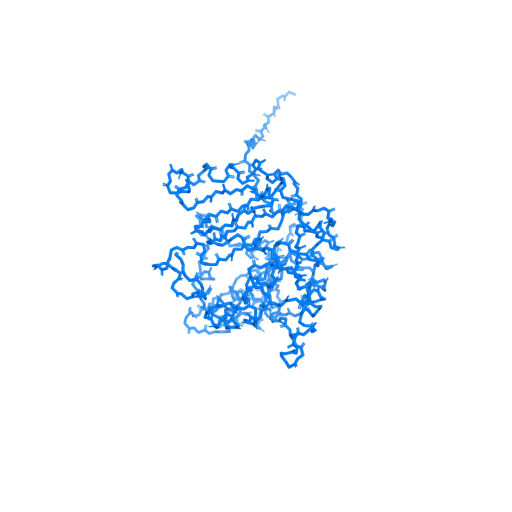1 204 ? 4.526 1.087 16.737 1.00 96.81 204 LEU A O 1
ATOM 1607 N N . ASN A 1 205 ? 2.525 1.480 15.787 1.00 98.12 205 ASN A N 1
ATOM 1608 C CA . ASN A 1 205 ? 2.012 0.128 15.966 1.00 98.12 205 ASN A CA 1
ATOM 1609 C C . ASN A 1 205 ? 1.187 -0.293 14.747 1.00 98.12 205 ASN A C 1
ATOM 1611 O O . ASN A 1 205 ? 0.165 0.315 14.428 1.00 98.12 205 ASN A O 1
ATOM 1615 N N . HIS A 1 206 ? 1.642 -1.343 14.066 1.00 98.62 206 HIS A N 1
ATOM 1616 C CA . HIS A 1 206 ? 0.994 -1.862 12.862 1.00 98.62 206 HIS A CA 1
ATOM 1617 C C . HIS A 1 206 ? -0.337 -2.584 13.123 1.00 98.62 206 HIS A C 1
ATOM 1619 O O . HIS A 1 206 ? -0.997 -2.943 12.167 1.00 98.62 206 HIS A O 1
ATOM 1625 N N . GLY A 1 207 ? -0.746 -2.759 14.388 1.00 98.50 207 GLY A N 1
ATOM 1626 C CA . GLY A 1 207 ? -2.016 -3.383 14.778 1.00 98.50 207 GLY A CA 1
ATOM 1627 C C . GLY A 1 207 ? -3.076 -2.411 15.316 1.00 98.50 207 GLY A C 1
ATOM 1628 O O . GLY A 1 207 ? -4.159 -2.836 15.707 1.00 98.50 207 GLY A O 1
ATOM 1629 N N . SER A 1 208 ? -2.797 -1.109 15.401 1.00 98.38 208 SER A N 1
ATOM 1630 C CA . SER A 1 208 ? -3.768 -0.117 15.908 1.00 98.38 208 SER A CA 1
ATOM 1631 C C . SER A 1 208 ? -3.993 1.058 14.956 1.00 98.38 208 SER A C 1
ATOM 1633 O O . SER A 1 208 ? -4.793 1.957 15.221 1.00 98.38 208 SER A O 1
ATOM 1635 N N . MET A 1 209 ? -3.324 1.071 13.806 1.00 98.25 209 MET A N 1
ATOM 1636 C CA . MET A 1 209 ? -3.370 2.207 12.890 1.00 98.25 209 MET A CA 1
ATOM 1637 C C . MET A 1 209 ? -4.741 2.384 12.213 1.00 98.25 209 MET A C 1
ATOM 1639 O O . MET A 1 209 ? -5.121 3.516 11.900 1.00 98.25 209 MET A O 1
ATOM 1643 N N . ILE A 1 210 ? -5.523 1.310 12.043 1.00 98.56 210 ILE A N 1
ATOM 1644 C CA . ILE A 1 210 ? -6.903 1.400 11.540 1.00 98.56 210 ILE A CA 1
ATOM 1645 C C . ILE A 1 210 ? -7.858 1.869 12.643 1.00 98.56 210 ILE A C 1
ATOM 1647 O O . ILE A 1 210 ? -8.764 2.655 12.361 1.00 98.56 210 ILE A O 1
ATOM 1651 N N . TYR A 1 211 ? -7.605 1.508 13.909 1.00 98.56 211 TYR A N 1
ATOM 1652 C CA . TYR A 1 211 ? -8.315 2.095 15.055 1.00 98.56 211 TYR A CA 1
ATOM 1653 C C . TYR A 1 211 ? -8.190 3.626 15.059 1.00 98.56 211 TYR A C 1
ATOM 1655 O O . TYR A 1 211 ? -9.195 4.335 15.173 1.00 98.56 211 TYR A O 1
ATOM 1663 N N . TYR A 1 212 ? -6.983 4.163 14.851 1.00 97.94 212 TYR A N 1
ATOM 1664 C CA . TYR A 1 212 ? -6.789 5.611 14.716 1.00 97.94 212 TYR A CA 1
ATOM 1665 C C . TYR A 1 212 ? -7.475 6.187 13.476 1.00 97.94 212 TYR A C 1
ATOM 1667 O O . TYR A 1 212 ? -8.129 7.227 13.567 1.00 97.94 212 TYR A O 1
ATOM 1675 N N . ALA A 1 213 ? -7.386 5.505 12.330 1.00 98.25 213 ALA A N 1
ATOM 1676 C CA . ALA A 1 213 ? -8.018 5.964 11.096 1.00 98.25 213 ALA A CA 1
ATOM 1677 C C . ALA A 1 213 ? -9.546 6.108 11.222 1.00 98.25 213 ALA A C 1
ATOM 1679 O O . ALA A 1 213 ? -10.104 7.089 10.723 1.00 98.25 213 ALA A O 1
ATOM 1680 N N . ILE A 1 214 ? -10.217 5.178 11.911 1.00 98.50 214 ILE A N 1
ATOM 1681 C CA . ILE A 1 214 ? -11.663 5.251 12.178 1.00 98.50 214 ILE A CA 1
ATOM 1682 C C . ILE A 1 214 ? -11.970 6.396 13.148 1.00 98.50 214 ILE A C 1
ATOM 1684 O O . ILE A 1 214 ? -12.822 7.235 12.858 1.00 98.50 214 ILE A O 1
ATOM 1688 N N . ASN A 1 215 ? -11.251 6.484 14.271 1.00 97.44 215 ASN A N 1
ATOM 1689 C CA . ASN A 1 215 ? -11.504 7.508 15.292 1.00 97.44 215 ASN A CA 1
ATOM 1690 C C . ASN A 1 215 ? -11.266 8.945 14.793 1.00 97.44 215 ASN A C 1
ATOM 1692 O O . ASN A 1 215 ? -11.929 9.879 15.242 1.00 97.44 215 ASN A O 1
ATOM 1696 N N . GLU A 1 216 ? -10.356 9.141 13.836 1.00 97.31 216 GLU A N 1
ATOM 1697 C CA . GLU A 1 216 ? -10.111 10.436 13.182 1.00 97.31 216 GLU A CA 1
ATOM 1698 C C . GLU A 1 216 ? -11.073 10.736 12.013 1.00 97.31 216 GLU A C 1
ATOM 1700 O O . GLU A 1 216 ? -11.012 11.811 11.386 1.00 97.31 216 GLU A O 1
ATOM 1705 N N . GLY A 1 217 ? -11.964 9.791 11.699 1.00 98.31 217 GLY A N 1
ATOM 1706 C CA . GLY A 1 217 ? -12.895 9.857 10.577 1.00 98.31 217 GLY A CA 1
ATOM 1707 C C . GLY A 1 217 ? -12.196 9.868 9.218 1.00 98.31 217 GLY A C 1
ATOM 1708 O O . GLY A 1 217 ? -12.705 10.485 8.282 1.00 98.31 217 GLY A O 1
ATOM 1709 N N . LEU A 1 218 ? -11.001 9.271 9.112 1.00 98.56 218 LEU A N 1
ATOM 1710 C CA . LEU A 1 218 ? -10.302 9.091 7.834 1.00 98.56 218 LEU A CA 1
ATOM 1711 C C . LEU A 1 218 ? -10.993 8.024 6.990 1.00 98.56 218 LEU A C 1
ATOM 1713 O O . LEU A 1 218 ? -11.084 8.188 5.774 1.00 98.56 218 LEU A O 1
ATOM 1717 N N . ILE A 1 219 ? -11.499 6.973 7.638 1.00 98.31 219 ILE A N 1
ATOM 1718 C CA . ILE A 1 219 ? -12.281 5.916 7.000 1.00 98.31 219 ILE A CA 1
ATOM 1719 C C . ILE A 1 219 ? -13.661 5.793 7.643 1.00 98.31 219 ILE A C 1
ATOM 1721 O O . ILE A 1 219 ? -13.822 6.057 8.834 1.00 98.31 219 ILE A O 1
ATOM 1725 N N . ASP A 1 220 ? -14.647 5.392 6.849 1.00 98.62 220 ASP A N 1
ATOM 1726 C CA . ASP A 1 220 ? -16.003 5.113 7.311 1.00 98.62 220 ASP A CA 1
ATOM 1727 C C . ASP A 1 220 ? -16.181 3.599 7.510 1.00 98.62 220 ASP A C 1
ATOM 1729 O O . ASP A 1 220 ? -16.146 2.850 6.526 1.00 98.62 220 ASP A O 1
ATOM 1733 N N . PRO A 1 221 ? -16.363 3.116 8.753 1.00 98.62 221 PRO A N 1
ATOM 1734 C CA . PRO A 1 221 ? -16.501 1.689 9.018 1.00 98.62 221 PRO A CA 1
ATOM 1735 C C . PRO A 1 221 ? -17.738 1.074 8.351 1.00 98.62 221 PRO A C 1
ATOM 1737 O O . PRO A 1 221 ? -17.674 -0.083 7.933 1.00 98.62 221 PRO A O 1
ATOM 1740 N N . GLU A 1 222 ? -18.824 1.830 8.158 1.00 98.44 222 GLU A N 1
ATOM 1741 C CA . GLU A 1 222 ? -20.071 1.326 7.561 1.00 98.44 222 GLU A CA 1
ATOM 1742 C C . GLU A 1 222 ? -19.942 1.045 6.061 1.00 98.44 222 GLU A C 1
ATOM 1744 O O . GLU A 1 222 ? -20.666 0.209 5.516 1.00 98.44 222 GLU A O 1
ATOM 1749 N N . THR A 1 223 ? -18.978 1.685 5.396 1.00 98.62 223 THR A N 1
ATOM 1750 C CA . THR A 1 223 ? -18.660 1.475 3.975 1.00 98.62 223 THR A CA 1
ATOM 1751 C C . THR A 1 223 ? -17.317 0.770 3.764 1.00 98.62 223 THR A C 1
ATOM 1753 O O . THR A 1 223 ? -16.877 0.609 2.630 1.00 98.62 223 THR A O 1
ATOM 1756 N N . SER A 1 224 ? -16.681 0.285 4.836 1.00 98.88 224 SER A N 1
ATOM 1757 C CA . SER A 1 224 ? -15.400 -0.438 4.788 1.00 98.88 224 SER A CA 1
ATOM 1758 C C . SER A 1 224 ? -15.560 -1.947 4.984 1.00 98.88 224 SER A C 1
ATOM 1760 O O . SER A 1 224 ? -16.535 -2.409 5.583 1.00 98.88 224 SER A O 1
ATOM 1762 N N . ILE A 1 225 ? -14.605 -2.728 4.477 1.00 98.88 225 ILE A N 1
ATOM 1763 C CA . ILE A 1 225 ? -14.602 -4.193 4.532 1.00 98.88 225 ILE A CA 1
ATOM 1764 C C . ILE A 1 225 ? -13.193 -4.754 4.746 1.00 98.88 225 ILE A C 1
ATOM 1766 O O . ILE A 1 225 ? -12.234 -4.315 4.112 1.00 98.88 225 ILE A O 1
ATOM 1770 N N . GLN A 1 226 ? -13.092 -5.758 5.612 1.00 98.94 226 GLN A N 1
ATOM 1771 C CA . GLN A 1 226 ? -11.895 -6.555 5.862 1.00 98.94 226 GLN A CA 1
ATOM 1772 C C . GLN A 1 226 ? -12.103 -7.989 5.379 1.00 98.94 226 GLN A C 1
ATOM 1774 O O . GLN A 1 226 ? -13.180 -8.560 5.557 1.00 98.94 226 GLN A O 1
ATOM 1779 N N . VAL A 1 227 ? -11.083 -8.568 4.750 1.00 98.94 227 VAL A N 1
ATOM 1780 C CA . VAL A 1 227 ? -11.153 -9.856 4.052 1.00 98.94 227 VAL A CA 1
ATOM 1781 C C . VAL A 1 227 ? -9.964 -10.724 4.452 1.00 98.94 227 VAL A C 1
ATOM 1783 O O . VAL A 1 227 ? -8.828 -10.286 4.330 1.00 98.94 227 VAL A O 1
ATOM 1786 N N . GLY A 1 228 ? -10.221 -11.963 4.876 1.00 98.75 228 GLY A N 1
ATOM 1787 C CA . GLY A 1 228 ? -9.184 -12.924 5.279 1.00 98.75 228 GLY A CA 1
ATOM 1788 C C . GLY A 1 228 ? -8.890 -12.980 6.780 1.00 98.75 228 GLY A C 1
ATOM 1789 O O . GLY A 1 228 ? -8.038 -13.774 7.192 1.00 98.75 228 GLY A O 1
ATOM 1790 N N . ILE A 1 229 ? -9.622 -12.198 7.585 1.00 98.88 229 ILE A N 1
ATOM 1791 C CA . ILE A 1 229 ? -9.430 -12.089 9.037 1.00 98.88 229 ILE A CA 1
ATOM 1792 C C . ILE A 1 229 ? -9.481 -13.466 9.690 1.00 98.88 229 ILE A C 1
ATOM 1794 O O . ILE A 1 229 ? -10.386 -14.256 9.435 1.00 98.88 229 ILE A O 1
ATOM 1798 N N . ARG A 1 230 ? -8.512 -13.754 10.553 1.00 98.75 230 ARG A N 1
ATOM 1799 C CA . ARG A 1 230 ? -8.446 -15.000 11.334 1.00 98.75 230 ARG A CA 1
ATOM 1800 C C . ARG A 1 230 ? -7.774 -14.800 12.690 1.00 98.75 230 ARG A C 1
ATOM 1802 O O . ARG A 1 230 ? -7.205 -15.719 13.269 1.00 98.75 230 ARG A O 1
ATOM 1809 N N . THR A 1 231 ? -7.892 -13.581 13.204 1.00 98.75 231 THR A N 1
ATOM 1810 C CA . THR A 1 231 ? -7.528 -13.182 14.563 1.00 98.75 231 THR A CA 1
ATOM 1811 C C . THR A 1 231 ? -8.703 -12.464 15.224 1.00 98.75 231 THR A C 1
ATOM 1813 O O . THR A 1 231 ? -9.661 -12.067 14.559 1.00 98.75 231 THR A O 1
ATOM 1816 N N . HIS A 1 232 ? -8.671 -12.352 16.553 1.00 98.12 232 HIS A N 1
ATOM 1817 C CA . HIS A 1 232 ? -9.812 -11.882 17.341 1.00 98.12 232 HIS A CA 1
ATOM 1818 C C . HIS A 1 232 ? -9.604 -10.465 17.884 1.00 98.12 232 HIS A C 1
ATOM 1820 O O . HIS A 1 232 ? -8.549 -10.143 18.436 1.00 98.12 232 HIS A O 1
ATOM 1826 N N . ASN A 1 233 ? -10.647 -9.644 17.789 1.00 98.38 233 ASN A N 1
ATOM 1827 C CA . ASN A 1 233 ? -10.776 -8.365 18.478 1.00 98.38 233 ASN A CA 1
ATOM 1828 C C . ASN A 1 233 ? -12.158 -8.323 19.141 1.00 98.38 233 ASN A C 1
ATOM 1830 O O . ASN A 1 233 ? -13.154 -8.713 18.534 1.00 98.38 233 ASN A O 1
ATOM 1834 N N . ASP A 1 234 ? -12.236 -7.842 20.380 1.00 98.12 234 ASP A N 1
ATOM 1835 C CA . ASP A 1 234 ? -13.513 -7.716 21.092 1.00 98.12 234 ASP A CA 1
ATOM 1836 C C . ASP A 1 234 ? -14.433 -6.668 20.443 1.00 98.12 234 ASP A C 1
ATOM 1838 O O . ASP A 1 234 ? -15.650 -6.703 20.634 1.00 98.12 234 ASP A O 1
ATOM 1842 N N . ASN A 1 235 ? -13.869 -5.747 19.652 1.00 97.81 235 ASN A N 1
ATOM 1843 C CA . ASN A 1 235 ? -14.619 -4.749 18.899 1.00 97.81 235 ASN A CA 1
ATOM 1844 C C . ASN A 1 235 ? -13.982 -4.450 17.530 1.00 97.81 235 ASN A C 1
ATOM 1846 O O . ASN A 1 235 ? -13.010 -3.707 17.442 1.00 97.81 235 ASN A O 1
ATOM 1850 N N . PHE A 1 236 ? -14.609 -4.929 16.452 1.00 98.00 236 PHE A N 1
ATOM 1851 C CA . PHE A 1 236 ? -14.216 -4.664 15.055 1.00 98.00 236 PHE A CA 1
ATOM 1852 C C . PHE A 1 236 ? -14.669 -3.290 14.516 1.00 98.00 236 PHE A C 1
ATOM 1854 O O . PHE A 1 236 ? -14.649 -3.040 13.312 1.00 98.00 236 PHE A O 1
ATOM 1861 N N . MET A 1 237 ? -15.125 -2.391 15.392 1.00 98.00 237 MET A N 1
ATOM 1862 C CA . MET A 1 237 ? -15.431 -0.985 15.093 1.00 98.00 237 MET A CA 1
ATOM 1863 C C . MET A 1 237 ? -16.473 -0.750 13.983 1.00 98.00 237 MET A C 1
ATOM 1865 O O . M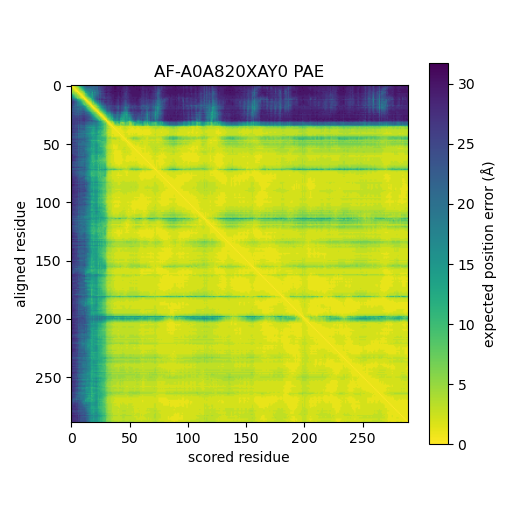ET A 1 237 ? -16.483 0.310 13.367 1.00 98.00 237 MET A O 1
ATOM 1869 N N . GLY A 1 238 ? -17.357 -1.720 13.725 1.00 97.69 238 GLY A N 1
ATOM 1870 C CA . GLY A 1 238 ? -18.406 -1.630 12.695 1.00 97.69 238 GLY A CA 1
ATOM 1871 C C . GLY A 1 238 ? -17.953 -1.984 11.270 1.00 97.69 238 GLY A C 1
ATOM 1872 O O . GLY A 1 238 ? -18.773 -2.019 10.349 1.00 97.69 238 GLY A O 1
ATOM 1873 N N . VAL A 1 239 ? -16.670 -2.303 11.071 1.00 98.56 239 VAL A N 1
ATOM 1874 C CA . VAL A 1 239 ? -16.152 -2.756 9.772 1.00 98.56 239 VAL A CA 1
ATOM 1875 C C . VAL A 1 239 ? -16.739 -4.129 9.436 1.00 98.56 239 VAL A C 1
ATOM 1877 O O . VAL A 1 239 ? -16.829 -5.010 10.294 1.00 98.56 239 VAL A O 1
ATOM 1880 N N . LYS A 1 240 ? -17.152 -4.344 8.180 1.00 98.62 240 LYS A N 1
ATOM 1881 C CA . LYS A 1 240 ? -17.613 -5.671 7.747 1.00 98.62 240 LYS A CA 1
ATOM 1882 C C . LYS A 1 240 ? -16.442 -6.628 7.658 1.00 98.62 240 LYS A C 1
ATOM 1884 O O . LYS A 1 240 ? -15.481 -6.342 6.955 1.00 98.62 240 LYS A O 1
ATOM 1889 N N . ILE A 1 241 ? -16.579 -7.789 8.284 1.00 98.75 241 ILE A N 1
ATOM 1890 C CA . ILE A 1 241 ? -15.570 -8.843 8.256 1.00 98.75 241 ILE A CA 1
ATOM 1891 C C . ILE A 1 241 ? -16.034 -9.977 7.341 1.00 98.75 241 ILE A C 1
ATOM 1893 O O . ILE A 1 241 ? -17.121 -10.527 7.523 1.00 98.75 241 ILE A O 1
ATOM 1897 N N . LEU A 1 242 ? -15.203 -10.327 6.363 1.00 98.69 242 LEU A N 1
ATOM 1898 C CA . LEU A 1 242 ? -15.239 -11.600 5.648 1.00 98.69 242 LEU A CA 1
ATOM 1899 C C . LEU A 1 242 ? -14.031 -12.414 6.121 1.00 98.69 242 LEU A C 1
ATOM 1901 O O . LEU A 1 242 ? -12.941 -12.293 5.564 1.00 98.69 242 LEU A O 1
ATOM 1905 N N . ASP A 1 243 ? -14.206 -13.182 7.195 1.00 98.75 243 ASP A N 1
ATOM 1906 C CA . ASP A 1 243 ? -13.121 -13.962 7.798 1.00 98.75 243 ASP A CA 1
ATOM 1907 C C . ASP A 1 243 ? -12.614 -15.092 6.875 1.00 98.75 243 ASP A C 1
ATOM 1909 O O . ASP A 1 243 ? -13.221 -15.412 5.845 1.00 98.75 243 ASP A O 1
ATOM 1913 N N . ALA A 1 244 ? -11.469 -15.681 7.230 1.00 98.56 244 ALA A N 1
ATOM 1914 C CA . ALA A 1 244 ? -10.829 -16.748 6.460 1.00 98.56 244 ALA A CA 1
ATOM 1915 C C . ALA A 1 244 ? -11.768 -17.953 6.228 1.00 98.56 244 ALA A C 1
ATOM 1917 O O . ALA A 1 244 ? -11.810 -18.539 5.146 1.00 98.56 244 ALA A O 1
ATOM 1918 N N . ASP A 1 245 ? -12.571 -18.315 7.224 1.00 98.31 245 ASP A N 1
ATOM 1919 C CA . ASP A 1 245 ? -13.503 -19.436 7.116 1.00 98.31 245 ASP A CA 1
ATOM 1920 C C . ASP A 1 245 ? -14.663 -19.110 6.154 1.00 98.31 245 ASP A C 1
ATOM 1922 O O . ASP A 1 245 ? -15.040 -19.920 5.301 1.00 98.31 245 ASP A O 1
ATOM 1926 N N . TRP A 1 246 ? -15.179 -17.882 6.195 1.00 98.50 246 TRP A N 1
ATOM 1927 C CA . TRP A 1 246 ? -16.181 -17.392 5.260 1.00 98.50 246 TRP A CA 1
ATOM 1928 C C . TRP A 1 246 ? -15.648 -17.393 3.828 1.00 98.50 246 TRP A C 1
ATOM 1930 O O . TRP A 1 246 ? -16.324 -17.926 2.944 1.00 98.50 246 TRP A O 1
ATOM 1940 N N . ILE A 1 247 ? -14.440 -16.870 3.574 1.00 98.00 247 ILE A N 1
ATOM 1941 C CA . ILE A 1 247 ? -13.874 -16.852 2.212 1.00 98.00 247 ILE A CA 1
ATOM 1942 C C . ILE A 1 247 ? -13.653 -18.268 1.665 1.00 98.00 247 ILE A C 1
ATOM 1944 O O . ILE A 1 247 ? -13.866 -18.485 0.475 1.00 98.00 247 ILE A O 1
ATOM 1948 N N . HIS A 1 248 ? -13.295 -19.246 2.507 1.00 98.25 248 HIS A N 1
ATOM 1949 C CA . HIS A 1 248 ? -13.112 -20.638 2.081 1.00 98.25 248 HIS A CA 1
ATOM 1950 C C . HIS A 1 248 ? -14.433 -21.356 1.787 1.00 98.25 248 HIS A C 1
ATOM 1952 O O . HIS A 1 248 ? -14.472 -22.275 0.966 1.00 98.25 248 HIS A O 1
ATOM 1958 N N . ARG A 1 249 ? -15.529 -20.929 2.420 1.00 98.44 249 ARG A N 1
ATOM 1959 C CA . ARG A 1 249 ? -16.873 -21.487 2.207 1.00 98.44 249 ARG A CA 1
ATOM 1960 C C . ARG A 1 249 ? -17.633 -20.846 1.041 1.00 98.44 249 ARG A C 1
ATOM 1962 O O . ARG A 1 249 ? -18.686 -21.357 0.658 1.00 98.44 249 ARG A O 1
ATOM 1969 N N . HIS A 1 250 ? -17.110 -19.772 0.449 1.00 98.44 250 HIS A N 1
ATOM 1970 C CA . HIS A 1 250 ? -17.761 -19.032 -0.634 1.00 98.44 250 HIS A CA 1
ATOM 1971 C C . HIS A 1 250 ? -16.903 -18.975 -1.901 1.00 98.44 250 HIS A C 1
ATOM 1973 O O . HIS A 1 250 ? -15.689 -19.154 -1.885 1.00 98.44 250 HIS A O 1
ATOM 1979 N N . LYS A 1 251 ? -17.541 -18.730 -3.052 1.00 98.06 251 LYS A N 1
ATOM 1980 C CA . LYS A 1 251 ? -16.807 -18.551 -4.311 1.00 98.06 251 LYS A CA 1
ATOM 1981 C C . LYS A 1 251 ? -16.193 -17.156 -4.352 1.00 98.06 251 LYS A C 1
ATOM 1983 O O . LYS A 1 251 ? -16.781 -16.204 -3.847 1.00 98.06 251 LYS A O 1
ATOM 1988 N N . THR A 1 252 ? -15.094 -16.999 -5.087 1.00 97.75 252 THR A N 1
ATOM 1989 C CA . THR A 1 252 ? -14.438 -15.696 -5.293 1.00 97.75 252 THR A CA 1
ATOM 1990 C C . THR A 1 252 ? -15.401 -14.609 -5.776 1.00 97.75 252 THR A C 1
ATOM 1992 O O . THR A 1 252 ? -15.316 -13.475 -5.319 1.00 97.75 252 THR A O 1
ATOM 1995 N N . GLN A 1 253 ? -16.364 -14.948 -6.641 1.00 98.12 253 GLN A N 1
ATOM 1996 C CA . GLN A 1 253 ? -17.363 -13.981 -7.104 1.00 98.12 253 GLN A CA 1
ATOM 1997 C C . GLN A 1 253 ? -18.219 -13.426 -5.954 1.00 98.12 253 GLN A C 1
ATOM 1999 O O . GLN A 1 253 ? -18.492 -12.233 -5.944 1.00 98.12 253 GLN A O 1
ATOM 2004 N N . ASN A 1 254 ? -18.574 -14.246 -4.957 1.00 98.31 254 ASN A N 1
ATOM 2005 C CA . ASN A 1 254 ? -19.323 -13.781 -3.788 1.00 98.31 254 ASN A CA 1
ATOM 2006 C C . ASN A 1 254 ? -18.509 -12.770 -2.971 1.00 98.31 254 ASN A C 1
ATOM 2008 O O . ASN A 1 254 ? -19.054 -11.756 -2.556 1.00 98.31 254 ASN A O 1
ATOM 2012 N N . ILE A 1 255 ? -17.204 -13.009 -2.796 1.00 98.31 255 ILE A N 1
ATOM 2013 C CA . ILE A 1 255 ? -16.297 -12.074 -2.111 1.00 98.31 255 ILE A CA 1
ATOM 2014 C C . ILE A 1 255 ? -16.262 -10.733 -2.863 1.00 98.31 255 ILE A C 1
ATOM 2016 O O . ILE A 1 255 ? -16.431 -9.674 -2.264 1.00 98.31 255 ILE A O 1
ATOM 2020 N N . VAL A 1 256 ? -16.092 -10.774 -4.190 1.00 98.25 256 VAL A N 1
ATOM 2021 C CA . VAL A 1 256 ? -16.064 -9.572 -5.041 1.00 98.25 256 VAL A CA 1
ATOM 2022 C C . VAL A 1 256 ? -17.381 -8.798 -4.972 1.00 98.25 256 VAL A C 1
ATOM 2024 O O . VAL A 1 256 ? -17.360 -7.568 -4.905 1.00 98.25 256 VAL A O 1
ATOM 2027 N N . ASP A 1 257 ? -18.515 -9.497 -4.992 1.00 98.56 257 ASP A N 1
ATOM 2028 C CA . ASP A 1 257 ? -19.835 -8.874 -4.908 1.00 98.56 257 ASP A CA 1
ATOM 2029 C C . ASP A 1 257 ? -20.044 -8.216 -3.538 1.00 98.56 257 ASP A C 1
ATOM 2031 O O . ASP A 1 257 ? -20.516 -7.084 -3.475 1.00 98.56 257 ASP A O 1
ATOM 2035 N N . GLU A 1 258 ? -19.620 -8.861 -2.448 1.00 98.62 258 GLU A N 1
ATOM 2036 C CA . GLU A 1 258 ? -19.694 -8.285 -1.102 1.00 98.62 258 GLU A CA 1
ATOM 2037 C C . GLU A 1 258 ? -18.838 -7.030 -0.945 1.00 98.62 258 GLU A C 1
ATOM 2039 O O . GLU A 1 258 ? -19.304 -6.032 -0.392 1.00 98.62 258 GLU A O 1
ATOM 2044 N N . ILE A 1 259 ? -17.615 -7.048 -1.483 1.00 98.69 259 ILE A N 1
ATOM 2045 C CA . ILE A 1 259 ? -16.742 -5.872 -1.504 1.00 98.69 259 ILE A CA 1
ATOM 2046 C C . ILE A 1 259 ? -17.430 -4.727 -2.255 1.00 98.69 259 ILE A C 1
ATOM 2048 O O . ILE A 1 259 ? -17.569 -3.635 -1.708 1.00 98.69 259 ILE A O 1
ATOM 2052 N N . LYS A 1 260 ? -17.912 -4.973 -3.481 1.00 98.38 260 LYS A N 1
ATOM 2053 C CA . LYS A 1 260 ? -18.572 -3.949 -4.309 1.00 98.38 260 LYS A CA 1
ATOM 2054 C C . LYS A 1 260 ? -19.836 -3.395 -3.661 1.00 98.38 260 LYS A C 1
ATOM 2056 O O . LYS A 1 260 ? -20.045 -2.187 -3.690 1.00 98.38 260 LYS A O 1
ATOM 2061 N N . ASN A 1 261 ? -20.656 -4.259 -3.069 1.00 98.56 261 ASN A N 1
ATOM 2062 C CA . ASN A 1 261 ? -21.877 -3.846 -2.384 1.00 98.56 261 ASN A CA 1
ATOM 2063 C C . ASN A 1 261 ? -21.573 -2.995 -1.147 1.00 98.56 261 ASN A C 1
ATOM 2065 O O . ASN A 1 261 ? -22.327 -2.070 -0.855 1.00 98.56 261 ASN A O 1
ATOM 2069 N N . ARG A 1 262 ? -20.486 -3.296 -0.422 1.00 98.50 262 ARG A N 1
ATOM 2070 C CA . ARG A 1 262 ? -20.102 -2.562 0.788 1.00 98.50 262 ARG A CA 1
ATOM 2071 C C . ARG A 1 262 ? -19.495 -1.193 0.473 1.00 98.50 262 ARG A C 1
ATOM 2073 O O . ARG A 1 262 ? -19.879 -0.224 1.120 1.00 98.50 262 ARG A O 1
ATOM 2080 N N . VAL A 1 263 ? -18.598 -1.098 -0.512 1.00 98.31 263 VAL A N 1
ATOM 2081 C CA . VAL A 1 263 ? -17.925 0.178 -0.833 1.00 98.31 263 VAL A CA 1
ATOM 2082 C C . VAL A 1 263 ? -18.717 1.067 -1.796 1.00 98.31 263 VAL A C 1
ATOM 2084 O O . VAL A 1 263 ? -18.559 2.285 -1.768 1.00 98.31 263 VAL A O 1
ATOM 2087 N N . GLY A 1 264 ? -19.585 0.496 -2.638 1.00 97.56 264 GLY A N 1
ATOM 2088 C CA . GLY A 1 264 ? -20.361 1.245 -3.629 1.00 97.56 264 GLY A CA 1
ATOM 2089 C C . GLY A 1 264 ? -19.484 2.093 -4.559 1.00 97.56 264 GLY A C 1
ATOM 2090 O O . GLY A 1 264 ? -18.458 1.633 -5.057 1.00 97.56 264 GLY A O 1
ATOM 2091 N N . ASP A 1 265 ? -19.895 3.346 -4.771 1.00 96.06 265 ASP A N 1
ATOM 2092 C CA . ASP A 1 265 ? -19.175 4.338 -5.585 1.00 96.06 265 ASP A CA 1
ATOM 2093 C C . ASP A 1 265 ? -18.275 5.272 -4.747 1.00 96.06 265 ASP A C 1
ATOM 2095 O O . ASP A 1 265 ? -17.794 6.295 -5.246 1.00 96.06 265 ASP A O 1
ATOM 2099 N N . ASN A 1 266 ? -18.061 4.960 -3.464 1.00 96.25 266 ASN A N 1
ATOM 2100 C CA . ASN A 1 266 ? -17.293 5.816 -2.564 1.00 96.25 266 ASN A CA 1
ATOM 2101 C C . ASN A 1 266 ? -15.803 5.865 -2.956 1.00 96.25 266 ASN A C 1
ATOM 2103 O O . ASN A 1 266 ? -15.247 4.870 -3.441 1.00 96.25 266 ASN A O 1
ATOM 2107 N N . PRO A 1 267 ? -15.101 6.988 -2.700 1.00 96.38 267 PRO A N 1
ATOM 2108 C CA . PRO A 1 267 ? -13.644 7.025 -2.770 1.00 96.38 267 PRO A CA 1
ATOM 2109 C C . PRO A 1 267 ? -13.044 5.937 -1.873 1.00 96.38 267 PRO A C 1
ATOM 2111 O O . PRO A 1 267 ? -13.192 5.976 -0.654 1.00 96.38 267 PRO A O 1
ATOM 2114 N N . THR A 1 268 ? -12.388 4.953 -2.487 1.00 98.56 268 THR A N 1
ATOM 2115 C CA . THR A 1 268 ? -11.977 3.720 -1.808 1.00 98.56 268 THR A CA 1
ATOM 2116 C C . THR A 1 268 ? -10.462 3.560 -1.833 1.00 98.56 268 THR A C 1
ATOM 2118 O O . THR A 1 268 ? -9.845 3.652 -2.896 1.00 98.56 268 THR A O 1
ATOM 2121 N N . TYR A 1 269 ? -9.871 3.290 -0.670 1.00 98.81 269 TYR A N 1
ATOM 2122 C CA . TYR A 1 269 ? -8.479 2.874 -0.526 1.00 98.81 269 TYR A CA 1
ATOM 2123 C C . TYR A 1 269 ? -8.416 1.352 -0.371 1.00 98.81 269 TYR A C 1
ATOM 2125 O O . TYR A 1 269 ? -9.184 0.777 0.400 1.00 98.81 269 TYR A O 1
ATOM 2133 N N . LEU A 1 270 ? -7.508 0.698 -1.095 1.00 98.88 270 LEU A N 1
ATOM 2134 C CA . LEU A 1 270 ? -7.243 -0.731 -0.945 1.00 98.88 270 LEU A CA 1
ATOM 2135 C C . LEU A 1 270 ? -5.874 -0.917 -0.303 1.00 98.88 270 LEU A C 1
ATOM 2137 O O . LEU A 1 270 ? -4.878 -0.423 -0.829 1.00 98.88 270 LEU A O 1
ATOM 2141 N N . THR A 1 271 ? -5.840 -1.663 0.795 1.00 98.88 271 THR A N 1
ATOM 2142 C CA . THR A 1 271 ? -4.611 -2.144 1.423 1.00 98.88 271 THR A CA 1
ATOM 2143 C C . THR A 1 271 ? -4.587 -3.670 1.414 1.00 98.88 271 THR A C 1
ATOM 2145 O O . THR A 1 271 ? -5.630 -4.321 1.512 1.00 98.88 271 THR A O 1
ATOM 2148 N N . PHE A 1 272 ? -3.402 -4.240 1.233 1.00 98.94 272 PHE A N 1
ATOM 2149 C CA . PHE A 1 272 ? -3.203 -5.682 1.166 1.00 98.94 272 PHE A CA 1
ATOM 2150 C C . PHE A 1 272 ? -1.998 -6.041 2.029 1.00 98.94 272 PHE A C 1
ATOM 2152 O O . PHE A 1 272 ? -0.859 -5.844 1.596 1.00 98.94 272 PHE A O 1
ATOM 2159 N N . ASP A 1 273 ? -2.251 -6.569 3.224 1.00 98.88 273 ASP A N 1
ATOM 2160 C CA . ASP A 1 273 ? -1.231 -7.281 3.982 1.00 98.88 273 ASP A CA 1
ATOM 2161 C C . ASP A 1 273 ? -1.046 -8.667 3.359 1.00 98.88 273 ASP A C 1
ATOM 2163 O O . ASP A 1 273 ? -2.002 -9.399 3.084 1.00 98.88 273 ASP A O 1
ATOM 2167 N N . ILE A 1 274 ? 0.206 -9.027 3.083 1.00 98.75 274 ILE A N 1
ATOM 2168 C CA . ILE A 1 274 ? 0.520 -10.314 2.470 1.00 98.75 274 ILE A CA 1
ATOM 2169 C C . ILE A 1 274 ? 0.225 -11.481 3.417 1.00 98.75 274 ILE A C 1
ATOM 2171 O O . ILE A 1 274 ? -0.003 -12.592 2.935 1.00 98.75 274 ILE A O 1
ATOM 2175 N N . ASP A 1 275 ? 0.174 -11.238 4.733 1.00 98.69 275 ASP A N 1
ATOM 2176 C CA . ASP A 1 275 ? -0.233 -12.241 5.715 1.00 98.69 275 ASP A CA 1
ATOM 2177 C C . ASP A 1 275 ? -1.723 -12.606 5.636 1.00 98.69 275 ASP A C 1
ATOM 2179 O O . ASP A 1 275 ? -2.131 -13.618 6.199 1.00 98.69 275 ASP A O 1
ATOM 2183 N N . CYS A 1 276 ? -2.519 -11.900 4.820 1.00 98.75 276 CYS A N 1
ATOM 2184 C CA . CYS A 1 276 ? -3.830 -12.379 4.390 1.00 98.75 276 CYS A CA 1
ATOM 2185 C C . CYS A 1 276 ? -3.743 -13.784 3.776 1.00 98.75 276 CYS A C 1
ATOM 2187 O O . CYS A 1 276 ? -4.674 -14.581 3.928 1.00 98.75 276 CYS A O 1
ATOM 2189 N N . LEU A 1 277 ? -2.651 -14.087 3.069 1.00 98.75 277 LEU A N 1
ATOM 2190 C CA . LEU A 1 277 ? -2.407 -15.397 2.478 1.00 98.75 277 LEU A CA 1
ATOM 2191 C C . LEU A 1 277 ? -1.888 -16.378 3.533 1.00 98.75 277 LEU A C 1
ATOM 2193 O O . LEU A 1 277 ? -1.143 -16.006 4.435 1.00 98.75 277 LEU A O 1
ATOM 2197 N N . ASP A 1 278 ? -2.237 -17.655 3.371 1.00 98.75 278 ASP A N 1
ATOM 2198 C CA . ASP A 1 278 ? -1.711 -18.720 4.225 1.00 98.75 278 ASP A CA 1
ATOM 2199 C C . ASP A 1 278 ? -0.163 -18.755 4.171 1.00 98.75 278 ASP A C 1
ATOM 2201 O O . ASP A 1 278 ? 0.418 -18.521 3.099 1.00 98.75 278 ASP A O 1
ATOM 2205 N N . PRO A 1 279 ? 0.532 -19.064 5.285 1.00 98.69 279 PRO A N 1
ATOM 2206 C CA . PRO A 1 279 ? 1.994 -19.105 5.334 1.00 98.69 279 PRO A CA 1
ATOM 2207 C C . PRO A 1 279 ? 2.657 -20.048 4.318 1.00 98.69 279 PRO A C 1
ATOM 2209 O O . PRO A 1 279 ? 3.834 -19.864 4.006 1.00 98.69 279 PRO A O 1
ATOM 2212 N N . ALA A 1 280 ? 1.939 -21.030 3.763 1.00 98.56 280 ALA A N 1
ATOM 2213 C CA . ALA A 1 280 ? 2.423 -21.840 2.646 1.00 98.56 280 ALA A CA 1
ATOM 2214 C C . ALA A 1 280 ? 2.661 -21.011 1.369 1.00 98.56 280 ALA A C 1
ATOM 2216 O O . ALA A 1 280 ? 3.533 -21.355 0.570 1.00 98.56 280 ALA A O 1
ATOM 2217 N N . PHE A 1 281 ? 1.914 -19.920 1.180 1.00 98.62 281 PHE A N 1
ATOM 2218 C CA . PHE A 1 281 ? 2.035 -19.007 0.039 1.00 98.62 281 PHE A CA 1
ATOM 2219 C C . PHE A 1 281 ? 2.785 -17.718 0.387 1.00 98.62 281 PHE A C 1
ATOM 2221 O O . PHE A 1 281 ? 3.482 -17.176 -0.471 1.00 98.62 281 PHE A O 1
ATOM 2228 N N . ALA A 1 282 ? 2.677 -17.241 1.630 1.00 98.50 282 ALA A N 1
ATOM 2229 C CA . ALA A 1 282 ? 3.339 -16.027 2.108 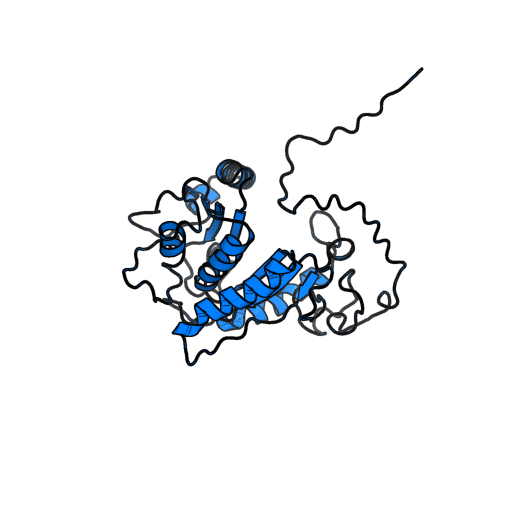1.00 98.50 282 ALA A CA 1
ATOM 2230 C C . ALA A 1 282 ? 4.219 -16.272 3.353 1.00 98.50 282 ALA A C 1
ATOM 2232 O O . ALA A 1 282 ? 4.009 -15.656 4.398 1.00 98.50 282 ALA A O 1
ATOM 2233 N N . PRO A 1 283 ? 5.258 -17.126 3.272 1.00 98.25 283 PRO A N 1
ATOM 2234 C CA . PRO A 1 283 ? 6.119 -17.411 4.425 1.00 98.25 283 PRO A CA 1
ATOM 2235 C C . PRO A 1 283 ? 6.967 -16.202 4.861 1.00 98.25 283 PRO A C 1
ATOM 2237 O O . PRO A 1 283 ? 7.449 -16.150 5.991 1.00 98.25 283 PRO A O 1
ATOM 2240 N N . GLY A 1 284 ? 7.179 -15.237 3.961 1.00 98.00 284 GLY A N 1
ATOM 2241 C CA . GLY A 1 284 ? 7.983 -14.033 4.177 1.00 98.00 284 GLY A CA 1
ATOM 2242 C C . GLY A 1 284 ? 7.202 -12.866 4.783 1.00 98.00 284 GLY A C 1
ATOM 2243 O O . GLY A 1 284 ? 7.275 -11.768 4.240 1.00 98.00 284 GLY A O 1
ATOM 2244 N N . THR A 1 285 ? 6.462 -13.096 5.871 1.00 98.50 285 THR A N 1
ATOM 2245 C CA . THR A 1 285 ? 5.721 -12.052 6.605 1.00 98.50 285 THR A CA 1
ATOM 2246 C C . THR A 1 285 ? 6.042 -12.042 8.107 1.00 98.50 285 THR A C 1
ATOM 2248 O O . THR A 1 285 ? 6.564 -13.018 8.658 1.00 98.50 285 THR A O 1
ATOM 2251 N N . GLY A 1 286 ? 5.775 -10.912 8.768 1.00 98.31 286 GLY A N 1
ATOM 2252 C CA . GLY A 1 286 ? 6.142 -10.650 10.161 1.00 98.31 286 GLY A CA 1
ATOM 2253 C C . GLY A 1 286 ? 5.282 -11.390 11.189 1.00 98.31 286 GLY A C 1
ATOM 2254 O O . GLY A 1 286 ? 5.790 -11.796 12.237 1.00 98.31 286 GLY A O 1
ATOM 2255 N N . THR A 1 287 ? 4.005 -11.597 10.869 1.00 98.44 287 THR A N 1
ATOM 2256 C CA . THR A 1 287 ? 2.946 -12.126 11.747 1.00 98.44 287 THR A CA 1
ATOM 2257 C C . THR A 1 287 ? 2.157 -13.248 11.057 1.00 98.44 287 THR A C 1
ATOM 2259 O O . THR A 1 287 ? 0.961 -13.124 10.855 1.00 98.44 287 THR A O 1
ATOM 2262 N N . PRO A 1 288 ? 2.791 -14.365 10.653 1.00 98.12 288 PRO A N 1
ATOM 2263 C CA . PRO A 1 288 ? 2.079 -15.427 9.939 1.00 98.12 288 PRO A CA 1
ATOM 2264 C C . PRO A 1 288 ? 1.006 -16.082 10.822 1.00 98.12 288 PRO A C 1
ATOM 2266 O O . PRO A 1 288 ? 1.318 -16.512 11.938 1.00 98.12 288 PRO A O 1
ATOM 2269 N N . VAL A 1 289 ? -0.215 -16.205 10.287 1.00 98.00 289 VAL A N 1
ATOM 2270 C CA . VAL A 1 289 ? -1.372 -16.885 10.903 1.00 98.00 289 VAL A CA 1
ATOM 2271 C C . VAL A 1 289 ? -1.923 -17.943 9.968 1.00 98.00 289 VAL A C 1
ATOM 2273 O O . VAL A 1 289 ? -2.187 -17.596 8.791 1.00 98.00 289 VAL A O 1
#

Radius of gyration: 20.39 Å; Cα contacts (8 Å, |Δi|>4): 527; chains: 1; bounding box: 54×38×68 Å

Nearest PDB structures (foldseek):
  4dz4-assembly1_F  TM=9.991E-01  e=2.653E-41  Burkholderia thailandensis E264
  4dz4-assembly1_D  TM=9.983E-01  e=7.453E-41  Burkholderia thailandensis E264
  7lba-assembly2_G  TM=9.542E-01  e=4.418E-26  Escherichia coli
  9fek-assembly1_D  TM=9.141E-01  e=8.764E-18  Candidatus Nitrospira inopinata
  7esr-assembly1_A  TM=9.026E-01  e=8.951E-17  Synechocystis sp. PCC 6803

Mean predicted aligned error: 6.73 Å

pLDDT: mean 89.67, std 20.74, range [21.97, 98.94]

Secondary structure (DSSP, 8-state):
----------S-----S------------S-GGGG-BS-HHHH-SSSSS--B--TTSS---GGG-EE-S--TT-SEEEEE----TT-SS---GGGHHHHHHHHTTGGGTSPBTTTTB-GGGT--EEEEEE----TT-GGGHHHHHHHHHHHHHTTTPEEEEEPSSGGGHHHHHHHHHHHH-SPBEEEEE-SS------S-TT---TTTHHHHHHHTTSB-GGG-EEEEE-S--S--TT-EEEEHHHHHHS-HHHHHHHHHHHHTTS-EEEEE-GGGS-TTT--S-SS--

Solvent-accessible surface area (backbone atoms only — not comparable to full-atom values): 16371 Å² total; per-residue (Å²): 134,89,82,88,82,86,84,86,78,76,98,82,79,89,64,92,56,75,80,76,82,59,90,68,83,69,77,69,67,90,53,90,50,75,77,44,68,47,37,44,18,80,64,49,90,61,53,48,57,81,54,52,60,57,71,93,54,60,59,72,32,50,52,45,21,33,65,43,86,75,57,83,88,32,49,31,39,32,32,24,41,56,37,36,85,26,53,91,74,42,70,62,34,39,51,36,30,58,51,52,16,62,66,26,38,68,70,48,75,52,53,44,82,92,77,65,42,62,66,30,67,83,37,27,37,32,18,47,51,64,59,75,64,58,78,94,43,62,89,49,35,53,60,38,47,18,53,51,43,37,64,46,45,76,60,69,20,45,79,46,75,34,49,20,37,65,36,62,53,41,30,43,44,54,27,46,26,75,73,76,47,63,57,23,22,39,40,36,34,15,29,59,81,25,35,47,87,70,94,55,92,86,64,67,38,36,49,29,34,50,34,51,32,44,78,72,41,40,34,36,34,83,32,16,39,38,35,29,31,75,64,91,67,100,55,67,75,67,39,44,76,40,31,41,68,56,57,73,75,46,56,72,66,56,56,53,50,51,52,47,68,44,36,62,91,51,65,65,49,78,48,74,47,63,34,33,40,51,43,94,79,31,66,91,48,50,71,70,100

InterPro domains:
  IPR006035 Ureohydrolase [PF00491] (75-289)
  IPR006035 Ureohydrolase [PR00116] (159-186)
  IPR006035 Ureohydrolase [PR00116] (268-289)
  IPR006035 Ureohydrolase [PS51409] (64-289)
  IPR006035 Ureohydrolase [PTHR11358] (47-288)
  IPR023696 Ureohydrolase domain superfamily [SSF52768] (55-289)

Organism: NCBI:txid392032

Foldseek 3Di:
DDDDDDDDDDPDDDPPPPPCPPPPPPPPPCDPQAADEAACQDPPPALFDAHHYDLQDHDQFQLSGHADQDCVVAAAEEEEEQDFPQFDFAADLSCQNVVNSNVRSVVNRFQDPPPRHDPRNPHRYHYPYYQDDDPVCLLCSLVSLLVVLLVNVVSVHHYHYGDRAQLSVLSNLVNCCVPVNFQFAEEEQAQALLCADDPDLSHSHSSNSVVVCVVVRSHDQQLYEYDLHDDDDPDSPNHHYCHVVNPVVDDPVVVVVVNCVSNPPGHYDYDYDVLSDACVRVVPDRDHD